Protein AF-A0A7C6J3E8-F1 (afdb_monomer)

Secondary structure (DSSP, 8-state):
--HHHHHHHHHHHHHHHHHTT-----PPPP--EEEEEE---TT--S-EE-SS------TT--S---EE--HHHHHHHHHHHHHHHHHTT-EEEEEE-S--S-SSGGGGGGGGT--HHHHHHHHHT-SEEE--SGGGTT-HHHHHHHHHHTTTTGGGGTS-EE-TT----TTSGGGGS--BS---EE-TTS-EE-

Radius of gyration: 28.1 Å; Cα contacts (8 Å, |Δi|>4): 259; chains: 1; bounding box: 107×33×52 Å

pLDDT: mean 89.14, std 14.11, range [45.97, 98.81]

Solvent-accessible surface area (backbone atoms only — not comparable to full-atom values): 11150 Å² total; per-residue (Å²): 134,55,73,66,59,54,50,50,55,51,50,54,51,50,52,51,58,64,66,70,72,71,82,71,80,76,74,79,85,84,86,67,65,43,79,46,74,51,58,64,47,22,32,45,58,58,59,41,67,77,81,61,81,88,67,77,72,66,91,83,68,94,70,77,82,64,55,40,73,14,49,69,52,49,40,52,53,51,50,52,51,46,54,56,35,47,74,71,71,21,54,70,45,33,36,35,65,15,21,46,41,31,90,38,81,64,36,57,39,31,83,73,48,36,29,67,64,59,49,47,40,56,73,61,56,35,53,33,36,33,70,39,72,45,50,45,74,77,35,63,68,38,38,27,42,18,43,42,51,47,44,33,40,70,40,39,82,63,37,34,44,37,33,73,89,66,80,62,54,89,89,38,69,48,49,67,41,56,69,30,64,69,61,75,48,73,45,97,87,69,54,74,49,108

Structure (mmCIF, N/CA/C/O backbone):
data_AF-A0A7C6J3E8-F1
#
_entry.id   AF-A0A7C6J3E8-F1
#
loop_
_atom_site.group_PDB
_atom_site.id
_atom_site.type_symbol
_atom_site.label_atom_id
_atom_site.label_alt_id
_atom_site.label_comp_id
_atom_site.label_asym_id
_atom_site.label_entity_id
_atom_site.label_seq_id
_atom_site.pdbx_PDB_ins_code
_atom_site.Cartn_x
_atom_site.Cartn_y
_atom_site.Cartn_z
_atom_site.occupancy
_atom_site.B_iso_or_equiv
_atom_site.auth_seq_id
_atom_site.auth_comp_id
_atom_site.auth_asym_id
_atom_site.auth_atom_id
_atom_site.pdbx_PDB_model_num
ATOM 1 N N . MET A 1 1 ? -79.777 12.841 8.145 1.00 58.53 1 MET A N 1
ATOM 2 C CA . MET A 1 1 ? -78.662 11.935 7.779 1.00 58.53 1 MET A CA 1
ATOM 3 C C . MET A 1 1 ? -79.129 10.500 7.933 1.00 58.53 1 MET A C 1
ATOM 5 O O . MET A 1 1 ? -79.7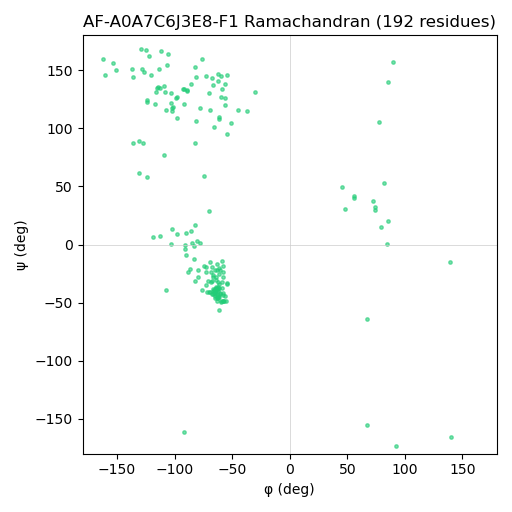70 10.196 8.931 1.00 58.53 1 MET A O 1
ATOM 9 N N . THR A 1 2 ? -78.882 9.638 6.948 1.00 85.69 2 THR A N 1
ATOM 10 C CA . THR A 1 2 ? -79.313 8.233 6.994 1.00 85.69 2 THR A CA 1
ATOM 11 C C . THR A 1 2 ? -78.323 7.387 7.797 1.00 85.69 2 THR A C 1
ATOM 13 O O . THR A 1 2 ? -77.131 7.690 7.857 1.00 85.69 2 THR A O 1
ATOM 16 N N . ARG A 1 3 ? -78.807 6.296 8.402 1.00 81.25 3 ARG A N 1
ATOM 17 C CA . ARG A 1 3 ? -77.990 5.345 9.182 1.00 81.25 3 ARG A CA 1
ATOM 18 C C . ARG A 1 3 ? -76.791 4.811 8.376 1.00 81.25 3 ARG A C 1
ATOM 20 O O . ARG A 1 3 ? -75.712 4.631 8.926 1.00 81.25 3 ARG A O 1
ATOM 27 N N . ALA A 1 4 ? -76.972 4.645 7.064 1.00 80.50 4 ALA A N 1
ATOM 28 C CA . ALA A 1 4 ? -75.930 4.236 6.123 1.00 80.50 4 ALA A CA 1
ATOM 29 C C . ALA A 1 4 ? -74.809 5.279 5.963 1.00 80.50 4 ALA A C 1
ATOM 31 O O . ALA A 1 4 ? -73.640 4.909 5.921 1.00 80.50 4 ALA A O 1
ATOM 32 N N . PHE A 1 5 ? -75.141 6.576 5.944 1.00 81.56 5 PHE A N 1
ATOM 33 C CA . PHE A 1 5 ? -74.143 7.648 5.873 1.00 81.56 5 PHE A CA 1
ATOM 34 C C . PHE A 1 5 ? -73.290 7.705 7.145 1.00 81.56 5 PHE A C 1
ATOM 36 O O . PHE A 1 5 ? -72.075 7.855 7.073 1.00 81.56 5 PHE A O 1
ATOM 43 N N . PHE A 1 6 ? -73.915 7.518 8.311 1.00 81.31 6 PHE A N 1
ATOM 44 C CA . PHE A 1 6 ? -73.198 7.498 9.586 1.00 81.31 6 PHE A CA 1
ATOM 45 C C . PHE A 1 6 ? -72.228 6.311 9.663 1.00 81.31 6 PHE A C 1
ATOM 47 O O . PHE A 1 6 ? -71.064 6.492 10.009 1.00 81.31 6 PHE A O 1
ATOM 54 N N . LEU A 1 7 ? -72.667 5.115 9.252 1.00 83.19 7 LEU A N 1
ATOM 55 C CA . LEU A 1 7 ? -71.805 3.932 9.190 1.00 83.19 7 LEU A CA 1
ATOM 56 C C . LEU A 1 7 ? -70.643 4.138 8.213 1.00 83.19 7 LEU A C 1
ATOM 58 O O . LEU A 1 7 ? -69.507 3.869 8.582 1.00 83.19 7 LEU A O 1
ATOM 62 N N . PHE A 1 8 ? -70.897 4.681 7.020 1.00 84.81 8 PHE A N 1
ATOM 63 C CA . PHE A 1 8 ? -69.850 4.965 6.035 1.00 84.81 8 PHE A CA 1
ATOM 64 C C . PHE A 1 8 ? -68.767 5.904 6.583 1.00 84.81 8 PHE A C 1
ATOM 66 O O . PHE A 1 8 ? -67.586 5.578 6.508 1.00 84.81 8 PHE A O 1
ATOM 73 N N . VAL A 1 9 ? -69.153 7.021 7.210 1.00 83.75 9 VAL A N 1
ATOM 74 C CA . VAL A 1 9 ? -68.195 7.955 7.829 1.00 83.75 9 VAL A CA 1
ATOM 75 C C . VAL A 1 9 ? -67.419 7.281 8.962 1.00 83.75 9 VAL A C 1
ATOM 77 O O . VAL A 1 9 ? -66.212 7.466 9.061 1.00 83.75 9 VAL A O 1
ATOM 80 N N . THR A 1 10 ? -68.078 6.447 9.771 1.00 82.75 10 THR A N 1
ATOM 81 C CA . THR A 1 10 ? -67.413 5.712 10.861 1.00 82.75 10 THR A CA 1
ATOM 82 C C . THR A 1 10 ? -66.391 4.705 10.322 1.00 82.75 10 THR A C 1
ATOM 84 O O . THR A 1 10 ? -65.292 4.610 10.856 1.00 82.75 10 THR A O 1
ATOM 87 N N . TRP A 1 11 ? -66.710 3.994 9.235 1.00 84.56 11 TRP A N 1
ATOM 88 C CA . TRP A 1 11 ? -65.788 3.063 8.576 1.00 84.56 11 TRP A CA 1
ATOM 89 C C . TRP A 1 11 ? -64.603 3.778 7.932 1.00 84.56 11 TRP A C 1
ATOM 91 O O . TRP A 1 11 ? -63.472 3.335 8.105 1.00 84.56 11 TRP A O 1
ATOM 101 N N . VAL A 1 12 ? -64.833 4.905 7.252 1.00 85.69 12 VAL A N 1
ATOM 102 C CA . VAL A 1 12 ? -63.748 5.734 6.704 1.00 85.69 12 VAL A CA 1
ATOM 103 C C . VAL A 1 12 ? -62.845 6.234 7.829 1.00 85.69 12 VAL A C 1
ATOM 105 O O . VAL A 1 12 ? -61.628 6.146 7.705 1.00 85.69 12 VAL A O 1
ATOM 108 N N . PHE A 1 13 ? -63.420 6.680 8.948 1.00 82.88 13 PHE A N 1
ATOM 109 C CA . PHE A 1 13 ? -62.657 7.142 10.105 1.00 82.88 13 PHE A CA 1
ATOM 110 C C . PHE A 1 13 ? -61.853 6.010 10.759 1.00 82.88 13 PHE A C 1
ATOM 112 O O . PHE A 1 13 ? -60.687 6.209 11.075 1.00 82.88 13 PHE A O 1
ATOM 119 N N . LEU A 1 14 ? -62.425 4.808 10.901 1.00 81.44 14 LEU A N 1
ATOM 120 C CA . LEU A 1 14 ? -61.730 3.626 11.430 1.00 81.44 14 LEU A CA 1
ATOM 121 C C . LEU A 1 14 ? -60.610 3.137 10.505 1.00 81.44 14 LEU A C 1
ATOM 123 O O . LEU A 1 14 ? -59.549 2.767 10.995 1.00 81.44 14 LEU A O 1
ATOM 127 N N . ILE A 1 15 ? -60.809 3.175 9.184 1.00 80.31 15 ILE A N 1
ATOM 128 C CA . ILE A 1 15 ? -59.763 2.862 8.198 1.00 80.31 15 ILE A CA 1
ATOM 129 C C . ILE A 1 15 ? -58.637 3.898 8.278 1.00 80.31 15 ILE A C 1
ATOM 131 O O . ILE A 1 15 ? -57.467 3.524 8.270 1.00 80.31 15 ILE A O 1
ATOM 135 N N . PHE A 1 16 ? -58.972 5.183 8.425 1.00 76.44 16 PHE A N 1
ATOM 136 C CA . PHE A 1 16 ? -57.981 6.242 8.624 1.00 76.44 16 PHE A CA 1
ATOM 137 C C . PHE A 1 16 ? -57.210 6.068 9.942 1.00 76.44 16 PHE A C 1
ATOM 139 O O . PHE A 1 16 ? -56.001 6.275 9.967 1.00 76.44 16 PHE A O 1
ATOM 146 N N . LEU A 1 17 ? -57.885 5.633 11.014 1.00 73.06 17 LEU A N 1
ATOM 147 C CA . LEU A 1 17 ? -57.281 5.351 12.322 1.00 73.06 17 LEU A CA 1
ATOM 148 C C . LEU A 1 17 ? -56.392 4.093 12.308 1.00 73.06 17 LEU A C 1
ATOM 150 O O . LEU A 1 17 ? -55.406 4.023 13.033 1.00 73.06 17 LEU A O 1
ATOM 154 N N . LEU A 1 18 ? -56.736 3.103 11.476 1.00 67.38 18 LEU A N 1
ATOM 155 C CA . LEU A 1 18 ? -55.932 1.899 11.240 1.00 67.38 18 LEU A CA 1
ATOM 156 C C . LEU A 1 18 ? -54.683 2.199 10.399 1.00 67.38 18 LEU A C 1
ATOM 158 O O . LEU A 1 18 ? -53.635 1.608 10.643 1.00 67.38 18 LEU A O 1
ATOM 162 N N . PHE A 1 19 ? -54.768 3.131 9.444 1.00 64.38 19 PHE A N 1
ATOM 163 C CA . PHE A 1 19 ? -53.625 3.548 8.624 1.00 64.38 19 PHE A CA 1
ATOM 164 C C . PHE A 1 19 ? -52.690 4.545 9.325 1.00 64.38 19 PHE A C 1
ATOM 166 O O . PHE A 1 19 ? -51.523 4.641 8.951 1.00 64.38 19 PHE A O 1
ATOM 173 N N . SER A 1 20 ? -53.152 5.272 10.346 1.00 62.22 20 SER A N 1
ATOM 174 C CA . SER A 1 20 ? -52.359 6.318 11.003 1.00 62.22 20 SER A CA 1
ATOM 175 C C . SER A 1 20 ? -51.375 5.826 12.078 1.00 62.22 20 SER A C 1
ATOM 177 O O . SER A 1 20 ? -50.644 6.650 12.622 1.00 62.22 20 SER A O 1
ATOM 179 N N . ILE A 1 21 ? -51.307 4.519 12.385 1.00 65.00 21 ILE A N 1
ATOM 180 C CA . ILE A 1 21 ? -50.549 4.001 13.553 1.00 65.00 21 ILE A CA 1
ATOM 181 C C . ILE A 1 21 ? -49.392 3.035 13.208 1.00 65.00 21 ILE A C 1
ATOM 183 O O . ILE A 1 21 ? -48.715 2.546 14.104 1.00 65.00 21 ILE A O 1
ATOM 187 N N . MET A 1 22 ? -49.033 2.811 11.942 1.00 62.28 22 MET A N 1
ATOM 188 C CA . MET A 1 22 ? -47.829 2.013 11.625 1.00 62.28 22 MET A CA 1
ATOM 189 C C . MET A 1 22 ? -46.823 2.752 10.747 1.00 62.28 22 MET A C 1
ATOM 191 O O . MET A 1 22 ? -46.407 2.273 9.698 1.00 62.28 22 MET A O 1
ATOM 195 N N . VAL A 1 23 ? -46.357 3.905 11.225 1.00 64.81 23 VAL A N 1
ATOM 196 C CA . VAL A 1 23 ? -44.997 4.341 10.890 1.00 64.81 23 VAL A CA 1
ATOM 197 C C . VAL A 1 23 ? -44.076 3.614 11.863 1.00 64.81 23 VAL A C 1
ATOM 199 O O . VAL A 1 23 ? -43.807 4.104 12.956 1.00 64.81 23 VAL A O 1
ATOM 202 N N . VAL A 1 24 ? -43.658 2.397 11.511 1.00 68.00 24 VAL A N 1
ATOM 203 C CA . VAL A 1 24 ? -42.556 1.742 12.224 1.00 68.00 24 VAL A CA 1
ATOM 204 C C . VAL A 1 24 ? -41.308 2.544 11.862 1.00 68.00 24 VAL A C 1
ATOM 206 O O . VAL A 1 24 ? -40.972 2.590 10.677 1.00 68.00 24 VAL A O 1
ATOM 209 N N . PRO A 1 25 ? -40.640 3.220 12.813 1.00 66.19 25 PRO A N 1
ATOM 210 C CA . PRO A 1 25 ? -39.361 3.830 12.516 1.00 66.19 25 PRO A CA 1
ATOM 211 C C . PRO A 1 25 ? -38.418 2.694 12.126 1.00 66.19 25 PRO A C 1
ATOM 213 O O . PRO A 1 25 ? -38.044 1.867 12.957 1.00 66.19 25 PRO A O 1
ATOM 216 N N . VAL A 1 26 ? -38.079 2.613 10.842 1.00 69.62 26 VAL A N 1
ATOM 217 C CA . VAL A 1 26 ? -36.931 1.825 10.409 1.00 69.62 26 VAL A CA 1
ATOM 218 C C . VAL A 1 26 ? -35.738 2.539 11.019 1.00 69.62 26 VAL A C 1
ATOM 220 O O . VAL A 1 26 ? -35.353 3.612 10.558 1.00 69.62 26 VAL A O 1
ATOM 223 N N . ALA A 1 27 ? -35.224 2.004 12.126 1.00 70.69 27 ALA A N 1
ATOM 224 C CA . ALA A 1 27 ? -33.962 2.463 12.672 1.00 70.69 27 ALA A CA 1
ATOM 225 C C . ALA A 1 27 ? -32.921 2.316 11.558 1.00 70.69 27 ALA A C 1
ATOM 227 O O . ALA A 1 27 ? -32.744 1.222 11.017 1.00 70.69 27 ALA A O 1
ATOM 228 N N . ALA A 1 28 ? -32.303 3.427 11.159 1.00 76.94 28 ALA A N 1
ATOM 229 C CA . ALA A 1 28 ? -31.198 3.379 10.220 1.00 76.94 28 ALA A CA 1
ATOM 230 C C . ALA A 1 28 ? -30.089 2.526 10.850 1.00 76.94 28 ALA A C 1
ATOM 232 O O . ALA A 1 28 ? -29.708 2.757 11.997 1.00 76.94 28 ALA A O 1
ATOM 233 N N . VAL A 1 29 ? -29.622 1.508 10.128 1.00 79.69 29 VAL A N 1
ATOM 234 C CA . VAL A 1 29 ? -28.454 0.733 10.548 1.00 79.69 29 VAL A CA 1
ATOM 235 C C . VAL A 1 29 ? -27.229 1.575 10.218 1.00 79.69 29 VAL A C 1
ATOM 237 O O . VAL A 1 29 ? -26.999 1.903 9.056 1.00 79.69 29 VAL A O 1
ATOM 240 N N . GLU A 1 30 ? -26.478 1.956 11.243 1.00 84.75 30 GLU A N 1
ATOM 241 C CA . GLU A 1 30 ? -25.199 2.640 11.085 1.00 84.75 30 GLU A CA 1
ATOM 242 C C . GLU A 1 30 ? -24.082 1.600 10.999 1.00 84.75 30 GLU A C 1
ATOM 244 O O . GLU A 1 30 ? -24.018 0.668 11.804 1.00 84.75 30 GLU A O 1
ATOM 249 N N . PHE A 1 31 ? -23.202 1.766 10.015 1.00 87.44 31 PHE A N 1
ATOM 250 C CA . PHE A 1 31 ? -22.006 0.951 9.854 1.00 87.44 31 PHE A CA 1
ATOM 251 C C . PHE A 1 31 ? -20.787 1.788 10.209 1.00 87.44 31 PHE A C 1
ATOM 253 O O . PHE A 1 31 ? -20.625 2.900 9.707 1.00 87.44 31 PHE A O 1
ATOM 260 N N . TYR A 1 32 ? -19.925 1.227 11.048 1.00 90.75 32 TYR A N 1
ATOM 261 C CA . TYR A 1 32 ? -18.674 1.842 11.460 1.00 90.75 32 TYR A CA 1
ATOM 262 C C . TYR A 1 32 ? -17.509 1.002 10.946 1.00 90.75 32 TYR A C 1
ATOM 264 O O . TYR A 1 32 ? -17.532 -0.228 11.027 1.00 90.75 32 TYR A O 1
ATOM 272 N N . PHE A 1 33 ? -16.512 1.678 10.391 1.00 95.50 33 PHE A N 1
ATOM 273 C CA . PHE A 1 33 ? -15.231 1.105 10.003 1.00 95.50 33 PHE A CA 1
ATOM 274 C C . PHE A 1 33 ? -14.176 2.212 10.048 1.00 95.50 33 PHE A C 1
ATOM 276 O O . PHE A 1 33 ? -14.502 3.399 9.947 1.00 95.50 33 PHE A O 1
ATOM 283 N N . THR A 1 34 ? -12.916 1.828 10.200 1.00 97.12 34 THR A N 1
ATOM 284 C CA . THR A 1 34 ? -11.787 2.753 10.259 1.00 97.12 34 THR A CA 1
ATOM 285 C C . THR A 1 34 ? -10.905 2.564 9.029 1.00 97.12 34 THR A C 1
ATOM 287 O O . THR A 1 34 ? -10.547 1.443 8.674 1.00 97.12 34 THR A O 1
ATOM 290 N N . ILE A 1 35 ? -10.505 3.672 8.403 1.00 97.56 35 ILE A N 1
ATOM 291 C CA . ILE A 1 35 ? -9.447 3.684 7.390 1.00 97.56 35 ILE A CA 1
ATOM 292 C C . ILE A 1 35 ? -8.179 4.219 8.048 1.00 97.56 35 ILE A C 1
ATOM 294 O O . ILE A 1 35 ? -8.128 5.371 8.481 1.00 97.56 35 ILE A O 1
ATOM 298 N N . LEU A 1 36 ? -7.151 3.385 8.104 1.00 98.44 36 LEU A N 1
ATOM 299 C CA . LEU A 1 36 ? -5.779 3.820 8.299 1.00 98.44 36 LEU A CA 1
ATOM 300 C C . LEU A 1 36 ? -5.167 4.022 6.920 1.00 98.44 36 LEU A C 1
ATOM 302 O O . LEU A 1 36 ? -5.325 3.178 6.040 1.00 98.44 36 LEU A O 1
ATOM 306 N N . HIS A 1 37 ? -4.470 5.134 6.725 1.00 98.19 37 HIS A N 1
ATOM 307 C CA . HIS A 1 37 ? -3.816 5.380 5.453 1.00 98.19 37 HIS A CA 1
ATOM 308 C C . HIS A 1 37 ? -2.413 5.944 5.626 1.00 98.19 37 HIS A C 1
ATOM 310 O O . HIS A 1 37 ? -2.122 6.664 6.584 1.00 98.19 37 HIS A O 1
ATOM 316 N N . THR A 1 38 ? -1.571 5.637 4.653 1.00 98.44 38 THR A N 1
ATOM 317 C CA . THR A 1 38 ? -0.252 6.233 4.463 1.00 98.44 38 THR A CA 1
ATOM 318 C C . THR A 1 38 ? -0.095 6.711 3.022 1.00 98.44 38 THR A C 1
ATOM 320 O O . THR A 1 38 ? -0.959 6.483 2.173 1.00 98.44 38 THR A O 1
ATOM 323 N N . ASN A 1 39 ? 0.954 7.481 2.778 1.00 98.12 39 ASN A N 1
ATOM 324 C CA . ASN A 1 39 ? 1.373 8.007 1.483 1.00 98.12 39 ASN A CA 1
ATOM 325 C C . ASN A 1 39 ? 2.828 8.441 1.619 1.00 98.12 39 ASN A C 1
ATOM 327 O O . ASN A 1 39 ? 3.266 8.717 2.745 1.00 98.12 39 ASN A O 1
ATOM 331 N N . ASP A 1 40 ? 3.523 8.546 0.491 1.00 97.50 40 ASP A N 1
ATOM 332 C CA . ASP A 1 40 ? 4.814 9.220 0.417 1.00 97.50 40 ASP A CA 1
ATOM 333 C C . ASP A 1 40 ? 5.837 8.635 1.407 1.00 97.50 40 ASP A C 1
ATOM 335 O O . ASP A 1 40 ? 6.588 9.359 2.072 1.00 97.50 40 ASP A O 1
ATOM 339 N N . GLU A 1 41 ? 5.885 7.306 1.545 1.00 96.62 41 GLU A N 1
ATOM 340 C CA . GLU A 1 41 ? 6.915 6.679 2.365 1.00 96.62 41 GLU A CA 1
ATOM 341 C C . GLU A 1 41 ? 8.309 6.867 1.771 1.00 96.62 41 GLU A C 1
ATOM 343 O O . GLU A 1 41 ? 9.267 6.883 2.544 1.00 96.62 41 GLU A O 1
ATOM 348 N N . HIS A 1 42 ? 8.445 7.014 0.444 1.00 97.00 42 HIS A N 1
ATOM 349 C CA . HIS A 1 42 ? 9.711 7.322 -0.240 1.00 97.00 42 HIS A CA 1
ATOM 350 C C . HIS A 1 42 ? 10.885 6.475 0.279 1.00 97.00 42 HIS A C 1
ATOM 352 O O . HIS A 1 42 ? 11.929 6.989 0.695 1.00 97.00 42 HIS A O 1
ATOM 358 N N . SER A 1 43 ? 10.675 5.158 0.349 1.00 97.00 43 SER A N 1
ATOM 359 C CA . SER A 1 43 ? 11.606 4.166 0.895 1.00 97.00 43 SER A CA 1
ATOM 360 C C . SER A 1 43 ? 12.203 4.537 2.268 1.00 97.00 43 SER A C 1
ATOM 362 O O . SER A 1 43 ? 13.328 4.140 2.591 1.00 97.00 43 SER A O 1
ATOM 364 N N . ALA A 1 44 ? 11.488 5.278 3.122 1.00 95.06 44 ALA A N 1
ATOM 365 C CA . ALA A 1 44 ? 11.876 5.604 4.498 1.00 95.06 44 ALA A CA 1
ATOM 366 C C . ALA A 1 44 ? 11.716 4.387 5.432 1.00 95.06 44 ALA A C 1
ATOM 368 O O . ALA A 1 44 ? 10.980 4.399 6.423 1.00 95.06 44 ALA A O 1
ATOM 369 N N . LEU A 1 45 ? 12.417 3.295 5.103 1.00 95.12 45 LEU A N 1
ATOM 370 C CA . LEU A 1 45 ? 12.293 2.000 5.774 1.00 95.12 45 LEU A CA 1
ATOM 371 C C . LEU A 1 45 ? 12.722 2.060 7.244 1.00 95.12 45 LEU A C 1
ATOM 373 O O . LEU A 1 45 ? 12.110 1.425 8.107 1.00 95.12 45 LEU A O 1
ATOM 377 N N . ILE A 1 46 ? 13.755 2.852 7.536 1.00 93.56 46 ILE A N 1
ATOM 378 C CA . ILE A 1 46 ? 14.286 3.072 8.884 1.00 93.56 46 ILE A CA 1
ATOM 379 C C . ILE A 1 46 ? 13.907 4.464 9.405 1.00 93.56 46 ILE A C 1
ATOM 381 O O . ILE A 1 46 ? 13.719 5.381 8.606 1.00 93.56 46 ILE A O 1
ATOM 385 N N . PRO A 1 47 ? 13.828 4.654 10.736 1.00 90.06 47 PRO A N 1
ATOM 386 C CA . PRO A 1 47 ? 13.578 5.971 11.306 1.00 90.06 47 PRO A CA 1
ATOM 387 C C . PRO A 1 47 ? 14.619 7.003 10.852 1.00 90.06 47 PRO A C 1
ATOM 389 O O . PRO A 1 47 ? 15.818 6.719 10.852 1.00 90.06 47 PRO A O 1
ATOM 392 N N . HIS A 1 48 ? 14.167 8.212 10.530 1.00 78.56 48 HIS A N 1
ATOM 393 C CA . HIS A 1 48 ? 15.011 9.326 10.089 1.00 78.56 48 HIS A CA 1
ATOM 394 C C . HIS A 1 48 ? 14.835 10.544 11.002 1.00 78.56 48 HIS A C 1
ATOM 396 O O . HIS A 1 48 ? 13.867 10.630 11.755 1.00 78.56 48 HIS A O 1
ATOM 402 N N . SER A 1 49 ? 15.772 11.496 10.958 1.00 73.38 49 SER A N 1
ATOM 403 C CA . SER A 1 49 ? 15.645 12.759 11.705 1.00 73.38 49 SER A CA 1
ATOM 404 C C . SER A 1 49 ? 14.390 13.525 11.268 1.00 73.38 49 SER A C 1
ATOM 406 O O . SER A 1 49 ? 14.043 13.513 10.086 1.00 73.38 49 SER A O 1
ATOM 408 N N . ALA A 1 50 ? 13.734 14.222 12.200 1.00 65.19 50 ALA A N 1
ATOM 409 C CA . ALA A 1 50 ? 12.510 15.000 11.982 1.00 65.19 50 ALA A CA 1
ATOM 410 C C . ALA A 1 50 ? 12.696 16.292 11.143 1.00 65.19 50 ALA A C 1
ATOM 412 O O . ALA A 1 50 ? 11.942 17.240 11.313 1.00 65.19 50 ALA A O 1
ATOM 413 N N . ALA A 1 51 ? 13.672 16.330 10.229 1.00 59.16 51 ALA A N 1
ATOM 414 C CA . ALA A 1 51 ? 13.990 17.458 9.343 1.00 59.16 51 ALA A CA 1
ATOM 415 C C . ALA A 1 51 ? 14.695 18.678 9.979 1.00 59.16 51 ALA A C 1
ATOM 417 O O . ALA A 1 51 ? 14.554 19.797 9.495 1.00 59.16 51 ALA A O 1
ATOM 418 N N . VAL A 1 52 ? 15.537 18.474 10.997 1.00 50.06 52 VAL A N 1
ATOM 419 C CA . VAL A 1 52 ? 16.580 19.455 11.352 1.00 50.06 52 VAL A CA 1
ATOM 420 C C . VAL A 1 52 ? 17.930 18.803 11.100 1.00 50.06 52 VAL A C 1
ATOM 422 O O . VAL A 1 52 ? 18.106 17.625 11.437 1.00 50.06 52 VAL A O 1
ATOM 425 N N . ASP A 1 53 ? 18.835 19.556 10.469 1.00 47.09 53 ASP A N 1
ATOM 426 C CA . ASP A 1 53 ? 20.251 19.233 10.309 1.00 47.09 53 ASP A CA 1
ATOM 427 C C . ASP A 1 53 ? 20.744 18.407 11.493 1.00 47.09 53 ASP A C 1
ATOM 429 O O . ASP A 1 53 ? 20.470 18.746 12.647 1.00 47.09 53 ASP A O 1
ATOM 433 N N . TYR A 1 54 ? 21.435 17.303 11.213 1.00 45.97 54 TYR A N 1
ATOM 434 C CA . TYR A 1 54 ? 22.040 16.470 12.242 1.00 45.97 54 TYR A CA 1
ATOM 435 C C . TYR A 1 54 ? 22.954 17.332 13.127 1.00 45.97 54 TYR A C 1
ATOM 437 O O . TYR A 1 54 ? 24.120 17.567 12.816 1.00 45.97 54 TYR A O 1
ATOM 445 N N . ALA A 1 55 ? 22.420 17.808 14.247 1.00 50.28 55 ALA A N 1
ATOM 446 C CA . ALA A 1 55 ? 23.204 18.280 15.359 1.00 50.28 55 ALA A CA 1
ATOM 447 C C . ALA A 1 55 ? 23.600 17.023 16.128 1.00 50.28 55 ALA A C 1
ATOM 449 O O . ALA A 1 55 ? 22.768 16.412 16.802 1.00 50.28 55 ALA A O 1
ATOM 450 N N . LEU A 1 56 ? 24.873 16.624 16.016 1.00 48.69 56 LEU A N 1
ATOM 451 C CA . LEU A 1 56 ? 25.509 15.830 17.066 1.00 48.69 56 LEU A CA 1
ATOM 452 C C . LEU A 1 56 ? 25.111 16.499 18.374 1.00 48.69 56 LEU A C 1
ATOM 454 O O . LEU A 1 56 ? 25.426 17.676 18.558 1.00 48.69 56 LEU A O 1
ATOM 458 N N . ALA A 1 57 ? 24.353 15.792 19.212 1.00 52.16 57 ALA A N 1
ATOM 459 C CA . ALA A 1 57 ? 23.987 16.290 20.521 1.00 52.16 57 ALA A CA 1
ATOM 460 C C . ALA A 1 57 ? 25.286 16.729 21.200 1.00 52.16 57 ALA A C 1
ATOM 462 O O . ALA A 1 57 ? 26.110 15.894 21.575 1.00 52.16 57 ALA A O 1
ATOM 463 N N . LEU A 1 58 ? 25.499 18.046 21.271 1.00 50.75 58 LEU A N 1
ATOM 464 C CA . LEU A 1 58 ? 26.556 18.616 22.080 1.00 50.75 58 LEU A CA 1
ATOM 465 C C . LEU A 1 58 ? 26.300 18.082 23.487 1.00 50.75 58 LEU A C 1
ATOM 467 O O . LEU A 1 58 ? 25.164 18.117 23.969 1.00 50.75 58 LEU A O 1
ATOM 471 N N . GLU A 1 59 ? 27.336 17.474 24.056 1.00 47.66 59 GLU A N 1
ATOM 472 C CA . GLU A 1 59 ? 27.313 16.732 25.312 1.00 47.66 59 GLU A CA 1
ATOM 473 C C . GLU A 1 59 ? 26.379 17.390 26.341 1.00 47.66 59 GLU A C 1
ATOM 475 O O . GLU A 1 59 ? 26.613 18.515 26.779 1.00 47.66 59 GLU A O 1
ATOM 480 N N . GLY A 1 60 ? 25.297 16.693 26.710 1.00 54.28 60 GLY A N 1
ATOM 481 C CA . GLY A 1 60 ? 24.412 17.128 27.797 1.00 54.28 60 GLY A CA 1
ATOM 482 C C . GLY A 1 60 ? 22.911 16.954 27.576 1.00 54.28 60 GLY A C 1
ATOM 483 O O . GLY A 1 60 ? 22.174 16.994 28.556 1.00 54.28 60 GLY A O 1
ATOM 484 N N . ASN A 1 61 ? 22.434 16.709 26.349 1.00 51.59 61 ASN A N 1
ATOM 485 C CA . ASN A 1 61 ? 20.998 16.519 26.090 1.00 51.59 61 ASN A CA 1
ATOM 486 C C . ASN A 1 61 ? 20.675 15.057 25.737 1.00 51.59 61 ASN A C 1
ATOM 488 O O . ASN A 1 61 ? 20.502 14.684 24.582 1.00 51.59 61 ASN A O 1
ATOM 492 N N . VAL A 1 62 ? 20.635 14.207 26.765 1.00 51.06 62 VAL A N 1
ATOM 493 C CA . VAL A 1 62 ? 20.420 12.747 26.672 1.00 51.06 62 VAL A CA 1
ATOM 494 C C . VAL A 1 62 ? 18.929 12.377 26.558 1.00 51.06 62 VAL A C 1
ATOM 496 O O . VAL A 1 62 ? 18.536 11.237 26.800 1.00 51.06 62 VAL A O 1
ATOM 499 N N . HIS A 1 63 ? 18.065 13.334 26.211 1.00 49.84 63 HIS A N 1
ATOM 500 C CA . HIS A 1 63 ? 16.619 13.143 26.231 1.00 49.84 63 HIS A CA 1
ATOM 501 C C . HIS A 1 63 ? 15.985 13.438 24.866 1.00 49.84 63 HIS A C 1
ATOM 503 O O . HIS A 1 63 ? 16.118 14.529 24.325 1.00 49.84 63 HIS A O 1
ATOM 509 N N . ALA A 1 64 ? 15.260 12.418 24.387 1.00 57.47 64 ALA A N 1
ATOM 510 C CA . ALA A 1 64 ? 14.560 12.253 23.112 1.00 57.47 64 ALA A CA 1
ATOM 511 C C . ALA A 1 64 ? 15.456 11.911 21.909 1.00 57.47 64 ALA A C 1
ATOM 513 O O . ALA A 1 64 ? 16.121 12.764 21.338 1.00 57.47 64 ALA A O 1
ATOM 514 N N . ASN A 1 65 ? 15.411 10.645 21.475 1.00 61.91 65 ASN A N 1
ATOM 515 C CA . ASN A 1 65 ? 15.775 10.286 20.105 1.00 61.91 65 ASN A CA 1
ATOM 516 C C . ASN A 1 65 ? 14.790 11.017 19.167 1.00 61.91 65 ASN A C 1
ATOM 518 O O . ASN A 1 65 ? 13.615 10.644 19.165 1.00 61.91 65 ASN A O 1
ATOM 522 N N . PRO A 1 66 ? 15.223 12.035 18.396 1.00 71.31 66 PRO A N 1
ATOM 523 C CA . PRO A 1 66 ? 14.330 12.838 17.564 1.00 71.31 66 PRO A CA 1
ATOM 524 C C . PRO A 1 66 ? 13.935 12.114 16.272 1.00 71.31 66 PRO A C 1
ATOM 526 O O . PRO A 1 66 ? 13.251 12.695 15.433 1.00 71.31 66 PRO A O 1
ATOM 529 N N . ALA A 1 67 ? 14.398 10.874 16.068 1.00 78.94 67 ALA A N 1
ATOM 530 C CA . ALA A 1 67 ? 14.040 10.114 14.890 1.00 78.94 67 ALA A CA 1
ATOM 531 C C . ALA A 1 67 ? 12.531 9.862 14.865 1.00 78.94 67 ALA A C 1
ATOM 533 O O . ALA A 1 67 ? 11.931 9.523 15.887 1.00 78.94 67 ALA A O 1
ATOM 534 N N . VAL A 1 68 ? 11.940 9.949 13.683 1.00 84.88 68 VAL A N 1
ATOM 535 C CA . VAL A 1 68 ? 10.526 9.713 13.381 1.00 84.88 68 VAL A CA 1
ATOM 536 C C . VAL A 1 68 ? 10.407 8.665 12.273 1.00 84.88 68 VAL A C 1
ATOM 538 O O . VAL A 1 68 ? 11.403 8.299 11.651 1.00 84.88 68 VAL A O 1
ATOM 541 N N . GLY A 1 69 ? 9.198 8.147 12.055 1.00 90.12 69 GLY A N 1
ATOM 542 C CA . GLY A 1 69 ? 8.923 7.218 10.957 1.00 90.12 69 GLY A CA 1
ATOM 543 C C . GLY A 1 69 ? 9.601 5.850 11.087 1.00 90.12 69 GLY A C 1
ATOM 544 O O . GLY A 1 69 ? 9.909 5.386 12.192 1.00 90.12 69 GLY A O 1
ATOM 545 N N . GLY A 1 70 ? 9.812 5.205 9.940 1.00 93.81 70 GLY A N 1
ATOM 546 C CA . GLY A 1 70 ? 10.317 3.840 9.825 1.00 93.81 70 GLY A CA 1
ATOM 547 C C . GLY A 1 70 ? 9.216 2.781 9.922 1.00 93.81 70 GLY A C 1
ATOM 548 O O . GLY A 1 70 ? 8.325 2.839 10.777 1.00 93.81 70 GLY A O 1
ATOM 549 N N . PHE A 1 71 ? 9.326 1.752 9.085 1.00 96.94 71 PHE A N 1
ATOM 550 C CA . PHE A 1 71 ? 8.296 0.722 8.920 1.00 96.94 71 PHE A CA 1
ATOM 551 C C . PHE A 1 71 ? 8.068 -0.109 10.186 1.00 96.94 71 PHE A C 1
ATOM 553 O O . PHE A 1 71 ? 6.947 -0.519 10.460 1.00 96.94 71 PHE A O 1
ATOM 560 N N . ALA A 1 72 ? 9.095 -0.304 11.020 1.00 96.38 72 ALA A N 1
ATOM 561 C CA . ALA A 1 72 ? 8.939 -1.017 12.290 1.00 96.38 72 ALA A CA 1
ATOM 562 C C . ALA A 1 72 ? 8.023 -0.274 13.281 1.00 96.38 72 ALA A C 1
ATOM 564 O O . ALA A 1 72 ? 7.235 -0.896 13.993 1.00 96.38 72 ALA A O 1
ATOM 565 N N . ARG A 1 73 ? 8.102 1.063 13.327 1.00 95.56 73 ARG A N 1
ATOM 566 C CA . ARG A 1 73 ? 7.229 1.873 14.190 1.00 95.56 73 ARG A CA 1
ATOM 567 C C . ARG A 1 73 ? 5.828 1.976 13.611 1.00 95.56 73 ARG A C 1
ATOM 569 O O . ARG A 1 73 ? 4.867 1.869 14.367 1.00 95.56 73 ARG A O 1
ATOM 576 N N . LEU A 1 74 ? 5.730 2.114 12.288 1.00 97.44 74 LEU A N 1
ATOM 577 C CA . LEU A 1 74 ? 4.464 2.044 11.566 1.00 97.44 74 LEU A CA 1
ATOM 578 C C . LEU A 1 74 ? 3.737 0.725 11.856 1.00 97.44 74 LEU A C 1
ATOM 580 O O . LEU A 1 74 ? 2.581 0.753 12.258 1.00 97.44 74 LEU A O 1
ATOM 584 N N . ALA A 1 75 ? 4.431 -0.413 11.762 1.00 98.50 75 ALA A N 1
ATOM 585 C CA . ALA A 1 75 ? 3.880 -1.729 12.083 1.00 98.50 75 ALA A CA 1
ATOM 586 C C . ALA A 1 75 ? 3.328 -1.796 13.517 1.00 98.50 75 ALA A C 1
ATOM 588 O O . ALA A 1 75 ? 2.231 -2.306 13.742 1.00 98.50 75 ALA A O 1
ATOM 589 N N . GLY A 1 76 ? 4.068 -1.249 14.490 1.00 98.31 76 GLY A N 1
ATOM 590 C CA . GLY A 1 76 ? 3.622 -1.170 15.882 1.00 98.31 76 GLY A CA 1
ATOM 591 C C . GLY A 1 76 ? 2.368 -0.309 16.058 1.00 98.31 76 GLY A C 1
ATOM 592 O O . GLY A 1 76 ? 1.423 -0.738 16.718 1.00 98.31 76 GLY A O 1
ATOM 593 N N . ALA A 1 77 ? 2.337 0.870 15.431 1.00 98.12 77 ALA A N 1
ATOM 594 C CA . ALA A 1 77 ? 1.197 1.782 15.485 1.00 98.12 77 ALA A CA 1
ATOM 595 C C . ALA A 1 77 ? -0.051 1.185 14.817 1.00 98.12 77 ALA A C 1
ATOM 597 O O . ALA A 1 77 ? -1.126 1.193 15.412 1.00 98.12 77 ALA A O 1
ATOM 598 N N . VAL A 1 78 ? 0.099 0.602 13.623 1.00 98.62 78 VAL A N 1
ATOM 599 C CA . VAL A 1 78 ? -0.974 -0.105 12.907 1.00 98.62 78 VAL A CA 1
ATOM 600 C C . VAL A 1 78 ? -1.536 -1.229 13.764 1.00 98.62 78 VAL A C 1
ATOM 602 O O . VAL A 1 78 ? -2.750 -1.319 13.923 1.00 98.62 78 VAL A O 1
ATOM 605 N N . LYS A 1 79 ? -0.671 -2.069 14.346 1.00 98.56 79 LYS A N 1
ATOM 606 C CA . LYS A 1 79 ? -1.106 -3.176 15.201 1.00 98.56 79 LYS A CA 1
ATOM 607 C C . LYS A 1 79 ? -1.936 -2.671 16.382 1.00 98.56 79 LYS A C 1
ATOM 609 O O . LYS A 1 79 ? -3.027 -3.184 16.607 1.00 98.56 79 LYS A O 1
ATOM 614 N N . GLN A 1 80 ? -1.445 -1.656 17.092 1.00 98.50 80 GLN A N 1
ATOM 615 C CA . GLN A 1 80 ? -2.146 -1.073 18.235 1.00 98.50 80 GLN A CA 1
ATOM 616 C C . GLN A 1 80 ? -3.517 -0.509 17.837 1.00 98.50 80 GLN A C 1
ATOM 618 O O . GLN A 1 80 ? -4.516 -0.814 18.484 1.00 98.50 80 GLN A O 1
ATOM 623 N N . LEU A 1 81 ? -3.575 0.283 16.762 1.00 98.31 81 LEU A N 1
ATOM 624 C CA . LEU A 1 81 ? -4.819 0.890 16.284 1.00 98.31 81 LEU A CA 1
ATOM 625 C C . LEU A 1 81 ? -5.815 -0.170 15.804 1.00 98.31 81 LEU A C 1
ATOM 627 O O . LEU A 1 81 ? -7.004 -0.079 16.099 1.00 98.31 81 LEU A O 1
ATOM 631 N N . ARG A 1 82 ? -5.338 -1.207 15.109 1.00 98.00 82 ARG A N 1
ATOM 632 C CA . ARG A 1 82 ? -6.173 -2.320 14.647 1.00 98.00 82 ARG A CA 1
ATOM 633 C C . ARG A 1 82 ? -6.778 -3.091 15.818 1.00 98.00 82 ARG A C 1
ATOM 635 O O . ARG A 1 82 ? -7.972 -3.380 15.789 1.00 98.00 82 ARG A O 1
ATOM 642 N N . GLU A 1 83 ? -5.990 -3.388 16.851 1.00 97.81 83 GLU A N 1
ATOM 643 C CA . GLU A 1 83 ? -6.469 -4.039 18.080 1.00 97.81 83 GLU A CA 1
ATOM 644 C C . GLU A 1 83 ? -7.508 -3.175 18.813 1.00 97.81 83 GLU A C 1
ATOM 646 O O . GLU A 1 83 ? -8.564 -3.679 19.199 1.00 97.81 83 GLU A O 1
ATOM 651 N N . GLU A 1 84 ? -7.252 -1.871 18.950 1.00 98.00 84 GLU A N 1
ATOM 652 C CA . GLU A 1 84 ? -8.173 -0.923 19.587 1.00 98.00 84 GLU A CA 1
ATOM 653 C C . GLU A 1 84 ? -9.525 -0.858 18.862 1.00 98.00 84 GLU A C 1
ATOM 655 O O . GLU A 1 84 ? -10.578 -0.977 19.491 1.00 98.00 84 GLU A O 1
ATOM 660 N N . LYS A 1 85 ? -9.498 -0.704 17.536 1.00 97.12 85 LYS A N 1
ATOM 661 C CA . LYS A 1 85 ? -10.696 -0.547 16.703 1.00 97.12 85 LYS A CA 1
ATOM 662 C C . LYS A 1 85 ? -11.497 -1.828 16.556 1.00 97.12 85 LYS A C 1
ATOM 664 O O . LYS A 1 85 ? -12.712 -1.809 16.746 1.00 97.12 85 LYS A O 1
ATOM 669 N N . THR A 1 86 ? -10.822 -2.960 16.382 1.00 94.00 86 THR A N 1
ATOM 670 C CA . THR A 1 86 ? -11.500 -4.264 16.384 1.00 94.00 86 THR A CA 1
ATOM 671 C C . THR A 1 86 ? -12.164 -4.529 17.740 1.00 94.00 86 THR A C 1
ATOM 673 O O . THR A 1 86 ? -13.278 -5.048 17.792 1.00 94.00 86 THR A O 1
ATOM 676 N N . GLY A 1 87 ? -11.542 -4.106 18.850 1.00 94.62 87 GLY A N 1
ATOM 677 C CA . GLY A 1 87 ? -12.142 -4.163 20.189 1.00 94.62 87 GLY A CA 1
ATOM 678 C C . GLY A 1 87 ? -13.402 -3.299 20.359 1.00 94.62 87 GLY A C 1
ATOM 679 O O . GLY A 1 87 ? -14.220 -3.586 21.231 1.00 94.62 87 GLY A O 1
ATOM 680 N N . GLN A 1 88 ? -13.583 -2.280 19.513 1.00 93.81 88 GLN A N 1
ATOM 681 C CA . GLN A 1 88 ? -14.780 -1.431 19.431 1.00 93.81 88 GLN A CA 1
ATOM 682 C C . GLN A 1 88 ? -15.822 -1.972 18.432 1.00 93.81 88 GLN A C 1
ATOM 684 O O . GLN A 1 88 ? -16.892 -1.385 18.290 1.00 93.81 88 GLN A O 1
ATOM 689 N N . GLY A 1 89 ? -15.546 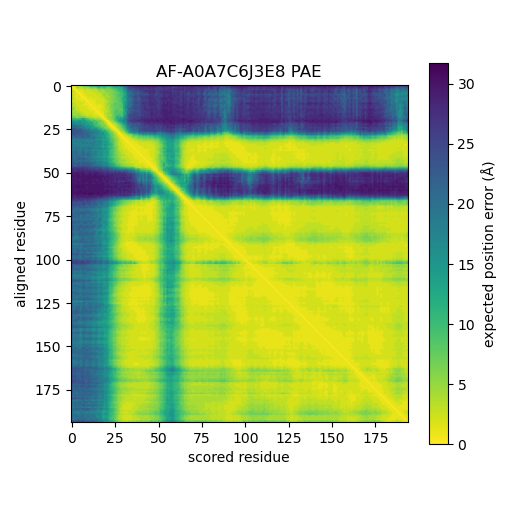-3.100 17.767 1.00 91.88 89 GLY A N 1
ATOM 690 C CA . GLY A 1 89 ? -16.409 -3.668 16.728 1.00 91.88 89 GLY A CA 1
ATOM 691 C C . GLY A 1 89 ? -16.271 -2.985 15.364 1.00 91.88 89 GLY A C 1
ATOM 692 O O . GLY A 1 89 ? -17.130 -3.180 14.507 1.00 91.88 89 GLY A O 1
ATOM 693 N N . GLU A 1 90 ? -15.214 -2.197 15.157 1.00 93.94 90 GLU A N 1
ATOM 694 C CA . GLU A 1 90 ? -14.909 -1.549 13.883 1.00 93.94 90 GLU A CA 1
ATOM 695 C C . GLU A 1 90 ? -13.859 -2.350 13.113 1.00 93.94 90 GLU A C 1
ATOM 697 O O . GLU A 1 90 ? -12.763 -2.615 13.612 1.00 93.94 90 GLU A O 1
ATOM 702 N N . GLU A 1 91 ? -14.173 -2.698 11.869 1.00 95.25 91 GLU A N 1
ATOM 703 C CA . GLU A 1 91 ? -13.182 -3.258 10.954 1.00 95.25 91 GLU A CA 1
ATOM 704 C C . GLU A 1 91 ? -12.216 -2.168 10.483 1.00 95.25 91 GLU A C 1
ATOM 706 O O . GLU A 1 91 ? -12.602 -1.005 10.324 1.00 95.25 91 GLU A O 1
ATOM 711 N N . VAL A 1 92 ? -10.950 -2.535 10.285 1.00 97.38 92 VAL A N 1
ATOM 712 C CA . VAL A 1 92 ? -9.888 -1.598 9.914 1.00 97.38 92 VAL A CA 1
ATOM 713 C C . VAL A 1 92 ? -9.337 -1.952 8.548 1.00 97.38 92 VAL A C 1
ATOM 715 O O . VAL A 1 92 ? -8.770 -3.030 8.391 1.00 97.38 92 VAL A O 1
ATOM 718 N N . LEU A 1 93 ? -9.423 -1.004 7.620 1.00 97.81 93 LEU A N 1
ATOM 719 C CA . LEU A 1 93 ? -8.734 -1.049 6.337 1.00 97.81 93 LEU A CA 1
ATOM 720 C C . LEU A 1 93 ? -7.450 -0.226 6.424 1.00 97.81 93 LEU A C 1
ATOM 722 O O . LEU A 1 93 ? -7.493 0.940 6.812 1.00 97.81 93 LEU A O 1
ATOM 726 N N . LEU A 1 94 ? -6.318 -0.813 6.061 1.00 98.50 94 LEU A N 1
ATOM 727 C CA . LEU A 1 94 ? -5.030 -0.147 5.932 1.00 98.50 94 LEU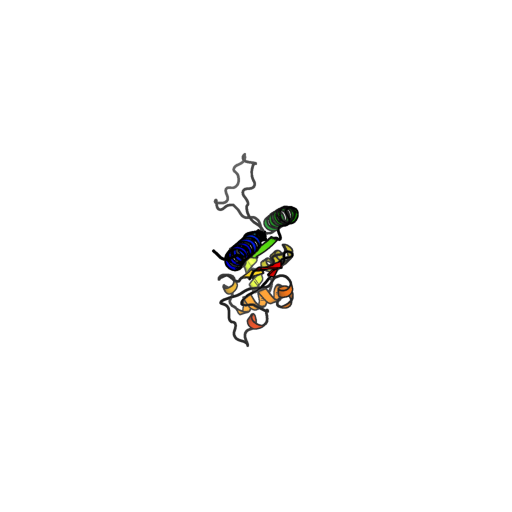 A CA 1
ATOM 728 C C . LEU A 1 94 ? -4.667 -0.007 4.454 1.00 98.50 94 LEU A C 1
ATOM 730 O O . LEU A 1 94 ? -4.437 -1.003 3.771 1.00 98.50 94 LEU A O 1
ATOM 734 N N . ILE A 1 95 ? -4.569 1.229 3.975 1.00 98.38 95 ILE A N 1
ATOM 735 C CA . ILE A 1 95 ? -4.321 1.520 2.559 1.00 98.38 95 ILE A CA 1
ATOM 736 C C . ILE A 1 95 ? -3.122 2.451 2.365 1.00 98.38 95 ILE A C 1
ATOM 738 O O . ILE A 1 95 ? -2.872 3.328 3.189 1.00 98.38 95 ILE A O 1
ATOM 742 N N . SER A 1 96 ? -2.396 2.303 1.260 1.00 98.50 96 SER A N 1
ATOM 743 C CA . SER A 1 96 ? -1.386 3.286 0.840 1.00 98.50 96 SER A CA 1
ATOM 744 C C . SER A 1 96 ? -1.855 4.043 -0.392 1.00 98.50 96 SER A C 1
ATOM 746 O O . SER A 1 96 ? -2.371 3.436 -1.334 1.00 98.50 96 SER A O 1
ATOM 748 N N . ALA A 1 97 ? -1.646 5.361 -0.384 1.00 98.25 97 ALA A N 1
ATOM 749 C CA . ALA A 1 97 ? -1.928 6.247 -1.508 1.00 98.25 97 ALA A CA 1
ATOM 750 C C . ALA A 1 97 ? -0.773 6.346 -2.531 1.00 98.25 97 ALA A C 1
ATOM 752 O O . ALA A 1 97 ? -0.849 7.184 -3.427 1.00 98.25 97 ALA A O 1
ATOM 753 N N . GLY A 1 98 ? 0.239 5.475 -2.445 1.00 98.00 98 GLY A N 1
ATOM 754 C CA . GLY A 1 98 ? 1.367 5.426 -3.383 1.00 98.00 98 GLY A CA 1
ATOM 755 C C . GLY A 1 98 ? 2.565 6.269 -2.947 1.00 98.00 98 GLY A C 1
ATOM 756 O O . GLY A 1 98 ? 2.592 6.775 -1.823 1.00 98.00 98 GLY A O 1
ATOM 757 N N . ASP A 1 99 ? 3.559 6.375 -3.836 1.00 98.38 99 ASP A N 1
ATOM 758 C CA . ASP A 1 99 ? 4.880 6.959 -3.560 1.00 98.38 99 ASP A CA 1
ATOM 759 C C . ASP A 1 99 ? 5.587 6.280 -2.371 1.00 98.38 99 ASP A C 1
ATOM 761 O O . ASP A 1 99 ? 6.247 6.904 -1.533 1.00 98.38 99 ASP A O 1
ATOM 765 N N . PHE A 1 100 ? 5.464 4.952 -2.300 1.00 98.06 100 PHE A N 1
ATOM 766 C CA . PHE A 1 100 ? 6.202 4.156 -1.324 1.00 98.06 100 PHE A CA 1
ATOM 767 C C . PHE A 1 100 ? 7.648 3.925 -1.777 1.00 98.06 100 PHE A C 1
ATOM 769 O O . PHE A 1 100 ? 8.531 3.775 -0.929 1.00 98.06 100 PHE A O 1
ATOM 776 N N . LEU A 1 101 ? 7.907 3.919 -3.089 1.00 97.50 101 LEU A N 1
ATOM 777 C CA . LEU A 1 101 ? 9.238 3.807 -3.681 1.00 97.50 101 LEU A CA 1
ATOM 778 C C . LEU A 1 101 ? 9.818 5.202 -3.944 1.00 97.50 101 LEU A C 1
ATOM 780 O O . LEU A 1 101 ? 9.147 6.050 -4.514 1.00 97.50 101 LEU A O 1
ATOM 784 N N . GLY A 1 102 ? 11.081 5.439 -3.582 1.00 93.19 102 GLY A N 1
ATOM 785 C CA . GLY A 1 102 ? 11.773 6.700 -3.885 1.00 93.19 102 GLY A CA 1
ATOM 786 C C . GLY A 1 102 ? 12.645 7.183 -2.731 1.00 93.19 102 GLY A C 1
ATOM 787 O O . GLY A 1 102 ? 12.941 6.416 -1.827 1.00 93.19 102 GLY A O 1
ATOM 788 N N . GLY A 1 103 ? 13.091 8.441 -2.757 1.00 89.88 103 GLY A N 1
ATOM 789 C CA . GLY A 1 103 ? 13.690 9.158 -1.614 1.00 89.88 103 GLY A CA 1
ATOM 790 C C . GLY A 1 103 ? 15.048 8.683 -1.077 1.00 89.88 103 GLY A C 1
ATOM 791 O O . GLY A 1 103 ? 16.017 9.445 -1.092 1.00 89.88 103 GLY A O 1
ATOM 792 N N . THR A 1 104 ? 15.140 7.463 -0.546 1.00 93.12 104 THR A N 1
ATOM 793 C CA . THR A 1 104 ? 16.350 6.937 0.114 1.00 93.12 104 THR A CA 1
ATOM 794 C C . THR A 1 104 ? 17.096 5.913 -0.754 1.00 93.12 104 THR A C 1
ATOM 796 O O . THR A 1 104 ? 16.509 5.344 -1.674 1.00 93.12 104 THR A O 1
ATOM 799 N N . PRO A 1 105 ? 18.373 5.584 -0.454 1.00 95.06 105 PRO A N 1
ATOM 800 C CA . PRO A 1 105 ? 19.114 4.544 -1.178 1.00 95.06 105 PRO A CA 1
ATOM 801 C C . PRO A 1 105 ? 18.489 3.140 -1.145 1.00 95.06 105 PRO A C 1
ATOM 803 O O . PRO A 1 105 ? 18.896 2.293 -1.937 1.00 95.06 105 PRO A O 1
ATOM 806 N N . TYR A 1 106 ? 17.517 2.868 -0.260 1.00 96.25 106 TYR A N 1
ATOM 807 C CA . TYR A 1 106 ? 16.777 1.601 -0.282 1.00 96.25 106 TYR A CA 1
ATOM 808 C C . TYR A 1 106 ? 16.001 1.414 -1.593 1.00 96.25 106 TYR A C 1
ATOM 810 O O . TYR A 1 106 ? 15.940 0.292 -2.090 1.00 96.25 106 TYR A O 1
ATOM 818 N N . SER A 1 107 ? 15.520 2.502 -2.206 1.00 96.31 107 SER A N 1
ATOM 819 C CA . SER A 1 107 ? 14.813 2.470 -3.496 1.00 96.31 107 SER A CA 1
ATOM 820 C C . SER A 1 107 ? 15.641 1.854 -4.633 1.00 96.31 107 SER A C 1
ATOM 822 O O . SER A 1 107 ? 15.092 1.236 -5.543 1.00 96.31 107 SER A O 1
ATOM 824 N N . TRP A 1 108 ? 16.976 1.930 -4.571 1.00 97.19 108 TRP A N 1
ATOM 825 C CA . TRP A 1 108 ? 17.861 1.365 -5.599 1.00 97.19 108 TRP A CA 1
ATOM 826 C C . TRP A 1 108 ? 17.858 -0.162 -5.631 1.00 97.19 108 TRP A C 1
ATOM 828 O O . TRP A 1 108 ? 18.299 -0.752 -6.616 1.00 97.19 108 TRP A O 1
ATOM 838 N N . LEU A 1 109 ? 17.334 -0.815 -4.592 1.00 97.62 109 LEU A N 1
ATOM 839 C CA . LEU A 1 109 ? 17.117 -2.259 -4.589 1.00 97.62 109 LEU A CA 1
ATOM 840 C C . LEU A 1 109 ? 16.075 -2.683 -5.644 1.00 9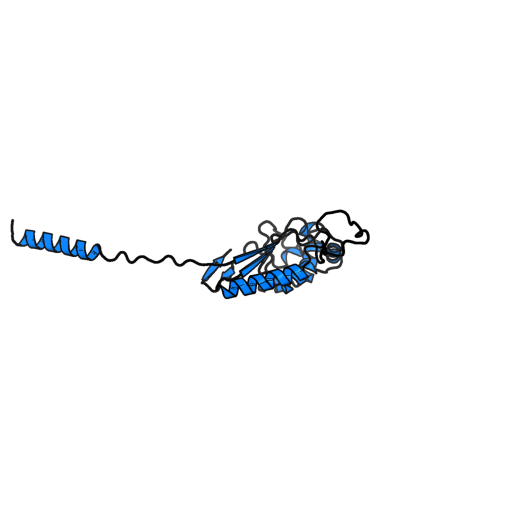7.62 109 LEU A C 1
ATOM 842 O O . LEU A 1 109 ? 16.137 -3.804 -6.146 1.00 97.62 109 LEU A O 1
ATOM 846 N N . ALA A 1 110 ? 15.200 -1.773 -6.091 1.00 97.56 110 ALA A N 1
ATOM 847 C CA . ALA A 1 110 ? 14.318 -2.022 -7.230 1.00 97.56 110 ALA A CA 1
ATOM 848 C C . ALA A 1 110 ? 15.103 -2.341 -8.516 1.00 97.56 110 ALA A C 1
ATOM 850 O O . ALA A 1 110 ? 14.730 -3.239 -9.270 1.00 97.56 110 ALA A O 1
ATOM 851 N N . LEU A 1 111 ? 16.248 -1.680 -8.730 1.00 97.50 111 LEU A N 1
ATOM 852 C CA . LEU A 1 111 ? 17.115 -1.905 -9.895 1.00 97.50 111 LEU A CA 1
ATOM 853 C C . LEU A 1 111 ? 17.780 -3.289 -9.885 1.00 97.50 111 LEU A C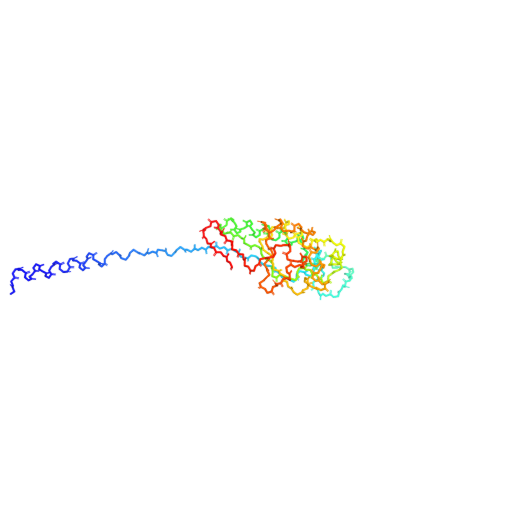 1
ATOM 855 O O . LEU A 1 111 ? 18.237 -3.759 -10.926 1.00 97.50 111 LEU A O 1
ATOM 859 N N . SER A 1 112 ? 17.845 -3.946 -8.724 1.00 96.50 112 SER A N 1
ATOM 860 C CA . SER A 1 112 ? 18.350 -5.312 -8.566 1.00 96.50 112 SER A CA 1
ATOM 861 C C . SER A 1 112 ? 17.237 -6.354 -8.410 1.00 96.50 112 SER A C 1
ATOM 863 O O . SER A 1 112 ? 17.523 -7.500 -8.059 1.00 96.50 112 SER A O 1
ATOM 865 N N . GLY A 1 113 ? 15.983 -5.987 -8.702 1.00 95.50 113 GLY A N 1
ATOM 866 C CA . GLY A 1 113 ? 14.840 -6.899 -8.646 1.00 95.50 113 GLY A CA 1
ATOM 867 C C . GLY A 1 113 ? 14.434 -7.263 -7.219 1.00 95.50 113 GLY A C 1
ATOM 868 O O . GLY A 1 113 ? 14.091 -8.412 -6.951 1.00 95.50 113 GLY A O 1
ATOM 869 N N . GLN A 1 114 ? 14.510 -6.312 -6.290 1.00 98.19 114 GLN A N 1
ATOM 870 C CA . GLN A 1 114 ? 14.039 -6.465 -4.915 1.00 98.19 114 GLN A CA 1
ATOM 871 C C . GLN A 1 114 ? 12.960 -5.430 -4.600 1.00 98.19 114 GLN A C 1
ATOM 873 O O . GLN A 1 114 ? 13.029 -4.298 -5.070 1.00 98.19 114 GLN A O 1
ATOM 878 N N . ALA A 1 115 ? 11.991 -5.815 -3.767 1.00 98.38 115 ALA A N 1
ATOM 879 C CA . ALA A 1 115 ? 10.850 -4.969 -3.422 1.00 98.38 115 ALA A CA 1
ATOM 880 C C . ALA A 1 115 ? 10.590 -4.890 -1.909 1.00 98.38 115 ALA A C 1
ATOM 882 O O . ALA A 1 115 ? 9.550 -5.346 -1.428 1.00 98.38 115 ALA A O 1
ATOM 883 N N . PRO A 1 116 ? 11.550 -4.371 -1.121 1.00 98.19 116 PRO A N 1
ATOM 884 C CA . PRO A 1 116 ? 11.445 -4.375 0.333 1.00 98.19 116 PRO A CA 1
ATOM 885 C C . PRO A 1 116 ? 10.246 -3.575 0.856 1.00 98.19 116 PRO A C 1
ATOM 887 O O . PRO A 1 116 ? 9.658 -3.995 1.848 1.00 98.19 116 PRO A O 1
ATOM 890 N N . GLU A 1 117 ? 9.852 -2.473 0.209 1.00 98.50 117 GLU A N 1
ATOM 891 C CA . GLU A 1 117 ? 8.698 -1.668 0.628 1.00 98.50 117 GLU A CA 1
ATOM 892 C C . GLU A 1 117 ? 7.421 -2.515 0.570 1.00 98.50 117 GLU A C 1
ATOM 894 O O . GLU A 1 117 ? 6.785 -2.718 1.601 1.00 98.50 117 GLU A O 1
ATOM 899 N N . LEU A 1 118 ? 7.097 -3.108 -0.587 1.00 98.69 118 LEU A N 1
ATOM 900 C CA . LEU A 1 118 ? 5.905 -3.951 -0.729 1.00 98.69 118 LEU A CA 1
ATOM 901 C C . LEU A 1 118 ? 5.944 -5.196 0.162 1.00 98.69 118 LEU A C 1
ATOM 903 O O . LEU A 1 118 ? 4.919 -5.550 0.738 1.00 98.69 118 LEU A O 1
ATOM 907 N N . LEU A 1 119 ? 7.104 -5.840 0.330 1.00 98.69 119 LEU A N 1
ATOM 908 C CA . LEU A 1 119 ? 7.238 -6.989 1.237 1.00 98.69 119 LEU A CA 1
ATOM 909 C C . LEU A 1 119 ? 6.967 -6.596 2.698 1.00 98.69 119 LEU A C 1
ATOM 911 O O . LEU A 1 119 ? 6.338 -7.349 3.450 1.00 98.69 119 LEU A O 1
ATOM 915 N N . LEU A 1 120 ? 7.408 -5.407 3.114 1.00 98.69 120 LEU A N 1
ATOM 916 C CA . LEU A 1 120 ? 7.102 -4.874 4.437 1.00 98.69 120 LEU A CA 1
ATOM 917 C C . LEU A 1 120 ? 5.625 -4.478 4.554 1.00 98.69 120 LEU A C 1
ATOM 919 O O . LEU A 1 120 ? 5.017 -4.785 5.574 1.00 98.69 120 LEU A O 1
ATOM 923 N N . MET A 1 121 ? 5.022 -3.864 3.533 1.00 98.81 121 MET A N 1
ATOM 924 C CA . MET A 1 121 ? 3.590 -3.520 3.523 1.00 98.81 121 MET A CA 1
ATOM 925 C C . MET A 1 121 ? 2.708 -4.771 3.608 1.00 98.81 121 MET A C 1
ATOM 927 O O . MET A 1 121 ? 1.800 -4.824 4.438 1.00 98.81 121 MET A O 1
ATOM 931 N N . GLN A 1 122 ? 3.037 -5.827 2.858 1.00 98.75 122 GLN A N 1
ATOM 932 C CA . GLN A 1 122 ? 2.391 -7.138 2.992 1.00 98.75 122 GLN A CA 1
ATOM 933 C C . GLN A 1 122 ? 2.531 -7.683 4.419 1.00 98.75 122 GLN A C 1
ATOM 935 O O . GLN A 1 122 ? 1.561 -8.160 5.000 1.00 98.75 122 GLN A O 1
ATOM 940 N N . SER A 1 123 ? 3.719 -7.560 5.023 1.00 98.50 123 SER A N 1
ATOM 941 C CA . SER A 1 123 ? 3.978 -8.031 6.393 1.00 98.50 123 SER A CA 1
ATOM 942 C C . SER A 1 123 ? 3.237 -7.225 7.469 1.00 98.50 123 SER A C 1
ATOM 944 O O . SER A 1 123 ? 2.867 -7.774 8.505 1.00 98.50 123 SER A O 1
ATOM 946 N N . ILE A 1 124 ? 3.018 -5.926 7.245 1.00 98.62 124 ILE A N 1
ATOM 947 C CA . ILE A 1 124 ? 2.203 -5.052 8.109 1.00 98.62 124 ILE A CA 1
ATOM 948 C C . ILE A 1 124 ? 0.702 -5.374 7.948 1.00 98.62 124 ILE A C 1
ATOM 950 O O . ILE A 1 124 ? -0.096 -5.149 8.865 1.00 98.62 124 ILE A O 1
ATOM 954 N N . GLY A 1 125 ? 0.327 -5.952 6.806 1.00 98.25 125 GLY A N 1
ATOM 955 C CA . GLY A 1 125 ? -1.044 -6.293 6.455 1.00 98.25 125 GLY A CA 1
ATOM 956 C C . GLY A 1 125 ? -1.789 -5.086 5.904 1.00 98.25 125 GLY A C 1
ATOM 957 O O . GLY A 1 125 ? -2.824 -4.722 6.454 1.00 98.25 125 GLY A O 1
ATOM 958 N N . TYR A 1 126 ? -1.219 -4.428 4.893 1.00 98.69 126 TYR A N 1
ATOM 959 C CA . TYR A 1 126 ? -1.967 -3.503 4.041 1.00 98.69 126 TYR A CA 1
ATOM 960 C C . TYR A 1 126 ? -3.006 -4.275 3.231 1.00 98.69 126 TYR A C 1
ATOM 962 O O . TYR A 1 126 ? -2.706 -5.330 2.674 1.00 98.69 126 TYR A O 1
ATOM 970 N N . ASP A 1 127 ? -4.203 -3.711 3.144 1.00 97.94 127 ASP A N 1
ATOM 971 C CA . ASP A 1 127 ? -5.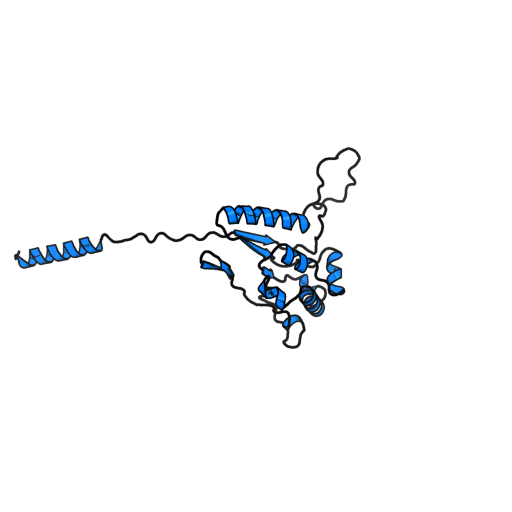331 -4.264 2.400 1.00 97.94 127 ASP A CA 1
ATOM 972 C C . ASP A 1 127 ? -5.324 -3.802 0.940 1.00 97.94 127 ASP A C 1
ATOM 974 O O . ASP A 1 127 ? -5.909 -4.449 0.079 1.00 97.94 127 ASP A O 1
ATOM 978 N N . LEU A 1 128 ? -4.679 -2.671 0.640 1.00 97.50 128 LEU A N 1
ATOM 979 C CA . LEU A 1 128 ? -4.586 -2.118 -0.709 1.00 97.50 128 LEU A CA 1
ATOM 980 C C . LEU A 1 128 ? -3.423 -1.134 -0.818 1.00 97.50 128 LEU A C 1
ATOM 982 O O . LEU A 1 128 ? -3.154 -0.359 0.103 1.00 97.50 128 LEU A O 1
ATOM 986 N N . VAL A 1 129 ? -2.788 -1.100 -1.987 1.00 98.44 129 VAL A N 1
ATOM 987 C CA . VAL A 1 129 ? -1.865 -0.021 -2.364 1.00 98.44 129 VAL A CA 1
ATOM 988 C C . VAL A 1 129 ? -2.244 0.540 -3.733 1.00 98.44 129 VAL A C 1
ATOM 990 O O . VAL A 1 129 ? -2.787 -0.174 -4.578 1.00 98.44 129 VAL A O 1
ATOM 993 N N . THR A 1 130 ? -1.953 1.815 -3.971 1.00 98.12 130 THR A N 1
ATOM 994 C CA . THR A 1 130 ? -1.952 2.401 -5.321 1.00 98.12 130 THR A CA 1
ATOM 995 C C . THR A 1 130 ? -0.535 2.766 -5.734 1.00 98.12 130 THR A C 1
ATOM 997 O O . THR A 1 130 ? 0.381 2.786 -4.917 1.00 98.12 130 THR A O 1
ATOM 1000 N N . LEU A 1 131 ? -0.363 3.033 -7.024 1.00 98.12 131 LEU A N 1
ATOM 1001 C CA . LEU A 1 131 ? 0.858 3.602 -7.576 1.00 98.12 131 LEU A CA 1
ATOM 1002 C C . LEU A 1 131 ? 0.753 5.131 -7.545 1.00 98.12 131 LEU A C 1
ATOM 1004 O O . LEU A 1 131 ? -0.268 5.687 -7.961 1.00 98.12 131 LEU A O 1
ATOM 1008 N N . GLY A 1 132 ? 1.797 5.784 -7.059 1.00 97.56 132 GLY A N 1
ATOM 1009 C CA . GLY A 1 132 ? 2.086 7.196 -7.246 1.00 97.56 132 GLY A CA 1
ATOM 1010 C C . GLY A 1 132 ? 2.974 7.413 -8.474 1.00 97.56 132 GLY A C 1
ATOM 1011 O O . GLY A 1 132 ? 3.042 6.574 -9.381 1.00 97.56 132 GLY A O 1
ATOM 1012 N N . ASN A 1 133 ? 3.620 8.576 -8.556 1.00 97.19 133 ASN A N 1
ATOM 1013 C CA . ASN A 1 133 ? 4.494 8.884 -9.686 1.00 97.19 133 ASN A CA 1
ATOM 1014 C C . ASN A 1 133 ? 5.897 8.292 -9.523 1.00 97.19 133 ASN A C 1
ATOM 1016 O O . ASN A 1 133 ? 6.501 7.927 -10.533 1.00 97.19 133 ASN A O 1
ATOM 1020 N N . HIS A 1 134 ? 6.406 8.165 -8.297 1.00 98.12 134 HIS A N 1
ATOM 1021 C CA . HIS A 1 134 ? 7.776 7.703 -8.062 1.00 98.12 134 HIS A CA 1
ATOM 1022 C C . HIS A 1 134 ? 7.962 6.200 -8.287 1.00 98.12 134 HIS A C 1
ATOM 1024 O O . HIS A 1 134 ? 9.068 5.754 -8.596 1.00 98.12 134 HIS A O 1
ATOM 1030 N N . GLU A 1 135 ? 6.878 5.419 -8.298 1.00 98.06 135 GLU A N 1
ATOM 1031 C CA . GLU A 1 135 ? 6.916 4.028 -8.763 1.00 98.06 135 GLU A CA 1
ATOM 1032 C C . GLU A 1 135 ? 7.408 3.892 -10.221 1.00 98.06 135 GLU A C 1
ATOM 1034 O O . GLU A 1 135 ? 7.849 2.815 -10.622 1.00 98.06 135 GLU A O 1
ATOM 1039 N N . PHE A 1 136 ? 7.381 4.973 -11.011 1.00 97.62 136 PHE A N 1
ATOM 1040 C CA . PHE A 1 136 ? 7.823 4.998 -12.408 1.00 97.62 136 PHE A CA 1
ATOM 1041 C C . PHE A 1 136 ? 9.203 5.639 -12.628 1.00 97.62 136 PHE A C 1
ATOM 1043 O O . PHE A 1 136 ? 9.660 5.676 -13.773 1.00 97.62 136 PHE A O 1
ATOM 1050 N N . ASP A 1 137 ? 9.896 6.102 -11.582 1.00 97.75 137 ASP A N 1
ATOM 1051 C CA . ASP A 1 137 ? 11.177 6.826 -11.706 1.00 97.75 137 ASP A CA 1
ATOM 1052 C C . ASP A 1 137 ? 12.269 6.014 -12.422 1.00 97.75 137 ASP A C 1
ATOM 1054 O O . ASP A 1 137 ? 13.108 6.568 -13.136 1.00 97.75 137 ASP A O 1
ATOM 1058 N N . TYR A 1 138 ? 12.247 4.689 -12.259 1.00 96.81 138 TYR A N 1
ATOM 1059 C CA . TYR A 1 138 ? 13.194 3.765 -12.893 1.00 96.81 138 TYR A CA 1
ATOM 1060 C C . TYR A 1 138 ? 12.650 3.109 -14.168 1.00 96.81 138 TYR A C 1
ATOM 1062 O O . TYR A 1 138 ? 13.280 2.209 -14.723 1.00 96.81 138 TYR A O 1
ATOM 1070 N N . GLY A 1 139 ? 11.498 3.572 -14.651 1.00 97.38 139 GLY A N 1
ATOM 1071 C CA . GLY A 1 139 ? 10.828 3.056 -15.836 1.00 97.38 139 GLY A CA 1
ATOM 1072 C C . GLY A 1 139 ? 9.852 1.907 -15.547 1.00 97.38 139 GLY A C 1
ATOM 1073 O O . GLY A 1 139 ? 9.954 1.207 -14.533 1.00 97.38 139 GLY A O 1
ATOM 1074 N N . PRO A 1 140 ? 8.880 1.692 -16.450 1.00 97.00 140 PRO A N 1
ATOM 1075 C CA . PRO A 1 140 ? 7.809 0.720 -16.256 1.00 97.00 140 PRO A CA 1
ATOM 1076 C C . PRO A 1 140 ? 8.302 -0.737 -16.281 1.00 97.00 140 PRO A C 1
ATOM 1078 O O . PRO A 1 140 ? 7.654 -1.607 -15.695 1.00 97.00 140 PRO A O 1
ATOM 1081 N N . GLU A 1 141 ? 9.439 -1.031 -16.916 1.00 97.75 141 GLU A N 1
ATOM 1082 C CA . GLU A 1 141 ? 10.066 -2.356 -16.892 1.00 97.75 141 GLU A CA 1
ATOM 1083 C C . GLU A 1 141 ? 10.624 -2.691 -15.506 1.00 97.75 141 GLU A C 1
ATOM 1085 O O . GLU A 1 141 ? 10.444 -3.813 -15.027 1.00 97.75 141 GLU A O 1
ATOM 1090 N N . VAL A 1 142 ? 11.252 -1.717 -14.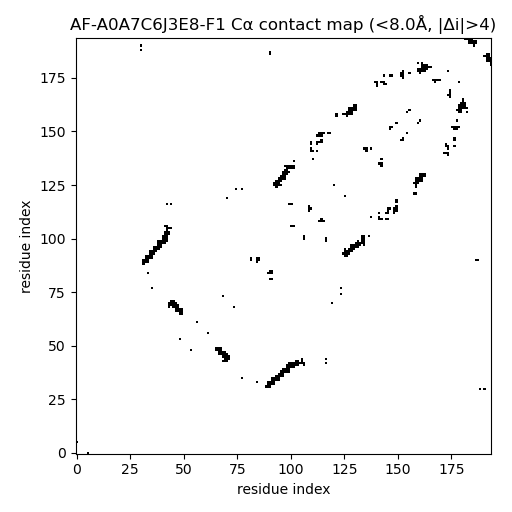836 1.00 98.12 142 VAL A N 1
ATOM 1091 C CA . VAL A 1 142 ? 11.738 -1.891 -13.461 1.00 98.12 142 VAL A CA 1
ATOM 1092 C C . VAL A 1 142 ? 10.561 -2.041 -12.509 1.00 98.12 142 VAL A C 1
ATOM 1094 O O . VAL A 1 142 ? 10.583 -2.949 -11.685 1.00 98.12 142 VAL A O 1
ATOM 1097 N N . LEU A 1 143 ? 9.499 -1.244 -12.667 1.00 98.31 143 LEU A N 1
ATOM 1098 C CA . LEU A 1 143 ? 8.278 -1.405 -11.874 1.00 98.31 143 LEU A CA 1
ATOM 1099 C C . LEU A 1 143 ? 7.661 -2.803 -12.038 1.00 98.31 143 LEU A C 1
ATOM 1101 O O . LEU A 1 143 ? 7.239 -3.417 -11.059 1.00 98.31 143 LEU A O 1
ATOM 1105 N N . ALA A 1 144 ? 7.632 -3.341 -13.260 1.00 98.31 144 ALA A N 1
ATOM 1106 C CA . ALA A 1 144 ? 7.141 -4.696 -13.492 1.00 98.31 144 ALA A CA 1
ATOM 1107 C C . ALA A 1 144 ? 7.997 -5.745 -12.764 1.00 98.31 144 ALA A C 1
ATOM 1109 O O . ALA A 1 144 ? 7.448 -6.617 -12.093 1.00 98.31 144 ALA A O 1
ATOM 1110 N N . GLY A 1 145 ? 9.328 -5.639 -12.849 1.00 98.50 145 GLY A N 1
ATOM 1111 C CA . GLY A 1 145 ? 10.247 -6.521 -12.122 1.00 98.50 145 GLY A CA 1
ATOM 1112 C C . GLY A 1 145 ? 10.141 -6.376 -10.601 1.00 98.50 145 GLY A C 1
ATOM 1113 O O . GLY A 1 145 ? 10.181 -7.368 -9.880 1.00 98.50 145 GLY A O 1
ATOM 1114 N N . TYR A 1 146 ? 9.935 -5.155 -10.113 1.00 98.62 146 TYR A N 1
ATOM 1115 C CA . TYR A 1 146 ? 9.715 -4.837 -8.706 1.00 98.62 146 TYR A CA 1
ATOM 1116 C C . TYR A 1 146 ? 8.431 -5.490 -8.170 1.00 98.62 146 TYR A C 1
ATOM 1118 O O . TYR A 1 146 ? 8.459 -6.184 -7.156 1.00 98.62 146 TYR A O 1
ATOM 1126 N N . LEU A 1 147 ? 7.311 -5.364 -8.889 1.00 98.62 147 LEU A N 1
ATOM 1127 C CA . LEU A 1 147 ? 6.053 -6.022 -8.524 1.00 98.62 147 LEU A CA 1
ATOM 1128 C C . LEU A 1 147 ? 6.179 -7.553 -8.571 1.00 98.62 147 LEU A C 1
ATOM 1130 O O . LEU A 1 147 ? 5.729 -8.235 -7.653 1.00 98.62 147 LEU A O 1
ATOM 1134 N N . GLN A 1 148 ? 6.861 -8.108 -9.574 1.00 98.56 148 GLN A N 1
ATOM 1135 C CA . GLN A 1 148 ? 7.154 -9.547 -9.620 1.00 98.56 148 GLN A CA 1
ATOM 1136 C C . GLN A 1 148 ? 7.999 -10.001 -8.421 1.00 98.56 148 GLN A C 1
ATOM 1138 O O . GLN A 1 148 ? 7.710 -11.033 -7.820 1.00 98.56 148 GLN A O 1
ATOM 1143 N N . ALA A 1 149 ? 9.003 -9.217 -8.020 1.00 98.56 149 ALA A N 1
ATOM 1144 C CA . ALA A 1 149 ? 9.824 -9.500 -6.844 1.00 98.56 149 ALA A CA 1
ATOM 1145 C C . ALA A 1 149 ? 9.026 -9.458 -5.529 1.00 98.56 149 ALA A C 1
ATOM 1147 O O . ALA A 1 149 ? 9.362 -10.171 -4.584 1.00 98.56 149 ALA A O 1
ATOM 1148 N N . ALA A 1 150 ? 7.952 -8.666 -5.477 1.00 98.56 150 ALA A N 1
ATOM 1149 C CA . ALA A 1 150 ? 6.985 -8.654 -4.380 1.00 98.56 150 ALA A CA 1
ATOM 1150 C C . ALA A 1 150 ? 5.938 -9.787 -4.461 1.00 98.56 150 ALA A C 1
ATOM 1152 O O . ALA A 1 150 ? 5.041 -9.844 -3.620 1.00 98.56 150 ALA A O 1
ATOM 1153 N N . GLY A 1 151 ? 6.033 -10.688 -5.446 1.00 98.50 151 GLY A N 1
ATOM 1154 C CA . GLY A 1 151 ? 5.157 -11.853 -5.588 1.00 98.50 151 GLY A CA 1
ATOM 1155 C C . GLY A 1 151 ? 3.847 -11.592 -6.334 1.00 98.50 151 GLY A C 1
ATOM 1156 O O . GLY A 1 151 ? 2.898 -12.352 -6.164 1.00 98.50 151 GLY A O 1
ATOM 1157 N N . TYR A 1 152 ? 3.755 -10.522 -7.128 1.00 98.62 152 TYR A N 1
ATOM 1158 C CA . TYR A 1 152 ? 2.597 -10.287 -7.993 1.00 98.62 152 TYR A CA 1
ATOM 1159 C C . TYR A 1 152 ? 2.697 -11.087 -9.302 1.00 98.62 152 TYR A C 1
ATOM 1161 O O . TYR A 1 152 ? 3.793 -11.189 -9.864 1.00 98.62 152 TYR A O 1
ATOM 1169 N N . PRO A 1 153 ? 1.565 -11.586 -9.839 1.00 98.25 153 PRO A N 1
ATOM 1170 C CA . PRO A 1 153 ? 0.180 -11.248 -9.474 1.00 98.25 153 PRO A CA 1
ATOM 1171 C C . PRO A 1 153 ? -0.413 -11.993 -8.265 1.00 98.25 153 PRO A C 1
ATOM 1173 O O . PRO A 1 153 ? -1.463 -11.585 -7.777 1.00 98.25 153 PRO A O 1
ATOM 1176 N N . GLU A 1 154 ? 0.206 -13.056 -7.754 1.00 98.44 154 GLU A N 1
ATOM 1177 C CA . GLU A 1 154 ? -0.375 -13.902 -6.699 1.00 98.44 154 GLU A CA 1
ATOM 1178 C C . GLU A 1 154 ? -0.634 -13.136 -5.391 1.00 98.44 154 GLU A C 1
ATOM 1180 O O . GLU A 1 154 ? -1.665 -13.337 -4.744 1.00 98.44 154 GLU A O 1
ATOM 1185 N N . ALA A 1 155 ? 0.255 -12.208 -5.033 1.00 98.12 155 ALA A N 1
ATOM 1186 C CA . ALA A 1 155 ? 0.117 -11.347 -3.859 1.00 98.12 155 ALA A CA 1
ATOM 1187 C C . ALA A 1 155 ? -1.143 -10.459 -3.889 1.00 98.12 155 ALA A C 1
ATOM 1189 O O . ALA A 1 155 ? -1.641 -10.075 -2.827 1.00 98.12 155 ALA A O 1
ATOM 1190 N N . ALA A 1 156 ? -1.719 -10.196 -5.071 1.00 97.25 156 ALA A N 1
ATOM 1191 C CA . ALA A 1 156 ? -2.929 -9.384 -5.216 1.00 97.25 156 ALA A CA 1
ATOM 1192 C C . ALA A 1 156 ? -4.166 -9.999 -4.539 1.00 97.25 156 ALA A C 1
ATOM 1194 O O . ALA A 1 156 ? -5.146 -9.295 -4.313 1.00 97.25 156 ALA A O 1
ATOM 1195 N N . ALA A 1 157 ? -4.133 -11.294 -4.202 1.00 95.88 157 ALA A N 1
ATOM 1196 C CA . ALA A 1 157 ? -5.191 -11.938 -3.426 1.00 95.88 157 ALA A CA 1
ATOM 1197 C C . ALA A 1 157 ? -5.280 -11.419 -1.978 1.00 95.88 157 ALA A C 1
ATOM 1199 O O . ALA A 1 157 ? -6.347 -11.504 -1.377 1.00 95.88 157 ALA A O 1
ATOM 1200 N N . GLY A 1 158 ? -4.171 -10.917 -1.421 1.00 96.44 158 GLY A N 1
ATOM 1201 C CA . GLY A 1 158 ? -4.124 -10.321 -0.082 1.00 96.44 158 GLY A CA 1
ATOM 1202 C C . GLY A 1 158 ? -3.971 -8.803 -0.102 1.00 96.44 158 GLY A C 1
ATOM 1203 O O . GLY A 1 158 ? -4.598 -8.124 0.698 1.00 96.44 158 GLY A O 1
ATOM 1204 N N . MET A 1 159 ? -3.161 -8.276 -1.023 1.00 98.25 159 MET A N 1
ATOM 1205 C CA . MET A 1 159 ? -2.894 -6.845 -1.151 1.00 98.25 159 MET A CA 1
ATOM 1206 C C . MET A 1 159 ? -2.939 -6.463 -2.637 1.00 98.25 159 MET A C 1
ATOM 1208 O O . MET A 1 159 ? -1.923 -6.545 -3.315 1.00 98.25 159 MET A O 1
ATOM 1212 N N . PRO A 1 160 ? -4.100 -6.127 -3.215 1.00 98.12 160 PRO A N 1
ATOM 1213 C CA . PRO A 1 160 ? -4.194 -5.646 -4.590 1.00 98.12 160 PRO A CA 1
ATOM 1214 C C . PRO A 1 160 ? -3.443 -4.325 -4.809 1.00 98.12 160 PRO A C 1
ATOM 1216 O O . PRO A 1 160 ? -3.444 -3.435 -3.956 1.00 98.12 160 PRO A O 1
ATOM 1219 N N . VAL A 1 161 ? -2.889 -4.174 -6.016 1.00 98.31 161 VAL A N 1
ATOM 1220 C CA . VAL A 1 161 ? -2.390 -2.891 -6.530 1.00 98.31 161 VAL A CA 1
ATOM 1221 C C . VAL A 1 161 ? -3.466 -2.284 -7.421 1.00 98.31 161 VAL A C 1
ATOM 1223 O O . VAL A 1 161 ? -3.726 -2.774 -8.527 1.00 98.31 161 VAL A O 1
ATOM 1226 N N . VAL A 1 162 ? -4.091 -1.213 -6.942 1.00 97.88 162 VAL A N 1
ATOM 1227 C CA . VAL A 1 162 ? -5.087 -0.467 -7.710 1.00 97.88 162 VAL A CA 1
ATOM 1228 C C . VAL A 1 162 ? -4.397 0.658 -8.465 1.00 97.88 162 VAL A C 1
ATOM 1230 O O . VAL A 1 162 ? -3.780 1.526 -7.869 1.00 97.88 162 VAL A O 1
ATOM 1233 N N . ALA A 1 163 ? -4.509 0.661 -9.788 1.00 96.50 163 ALA A N 1
ATOM 1234 C CA . ALA A 1 163 ? -3.915 1.667 -10.655 1.00 96.50 163 ALA A CA 1
ATOM 1235 C C . ALA A 1 163 ? -4.971 2.176 -11.648 1.00 96.50 163 ALA A C 1
ATOM 1237 O O . ALA A 1 163 ? -5.167 1.638 -12.739 1.00 96.50 163 ALA A O 1
ATOM 1238 N N . THR A 1 164 ? -5.711 3.209 -11.243 1.00 92.25 164 THR A N 1
ATOM 1239 C CA . THR A 1 164 ? -6.928 3.665 -11.945 1.00 92.25 164 THR A CA 1
ATOM 1240 C C . THR A 1 164 ? -6.647 4.267 -13.329 1.00 92.25 164 THR A C 1
ATOM 1242 O O . THR A 1 164 ? -7.471 4.138 -14.249 1.00 92.25 164 THR A O 1
ATOM 1245 N N . ASN A 1 165 ? -5.476 4.892 -13.475 1.00 92.62 165 ASN A N 1
ATOM 1246 C CA . ASN A 1 165 ? -4.989 5.615 -14.650 1.00 92.62 165 ASN A CA 1
ATOM 1247 C C . ASN A 1 165 ? -3.790 4.936 -15.343 1.00 92.62 165 ASN A C 1
ATOM 1249 O O . ASN A 1 165 ? -3.254 5.501 -16.296 1.00 92.62 165 ASN A O 1
ATOM 1253 N N . THR A 1 166 ? -3.403 3.726 -14.928 1.00 94.62 166 THR A N 1
ATOM 1254 C CA . THR A 1 166 ? -2.295 2.972 -15.536 1.00 94.62 166 THR A CA 1
ATOM 1255 C C . THR A 1 166 ? -2.842 1.902 -16.471 1.00 94.62 166 THR A C 1
ATOM 1257 O O . THR A 1 166 ? -3.555 0.993 -16.052 1.00 94.62 166 THR A O 1
ATOM 1260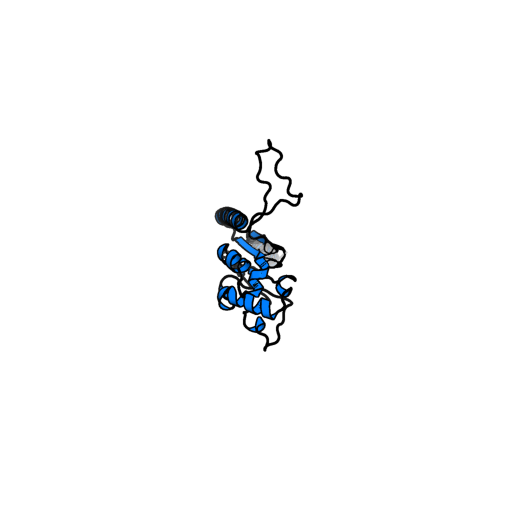 N N . MET A 1 167 ? -2.500 2.000 -17.756 1.00 93.62 167 MET A N 1
ATOM 1261 C CA . MET A 1 167 ? -2.924 1.050 -18.787 1.00 93.62 167 MET A CA 1
ATOM 1262 C C . MET A 1 167 ? -1.697 0.544 -19.555 1.00 93.62 167 MET A C 1
ATOM 1264 O O . MET A 1 167 ? -1.321 1.146 -20.564 1.00 93.62 167 MET A O 1
ATOM 1268 N N . PRO A 1 168 ? -1.033 -0.521 -19.069 1.00 94.75 168 PRO A N 1
ATOM 1269 C CA . PRO A 1 168 ? 0.124 -1.076 -19.754 1.00 94.75 168 PRO A CA 1
ATOM 1270 C C . PRO A 1 168 ? -0.295 -1.713 -21.093 1.00 94.75 168 PRO A C 1
ATOM 1272 O O . PRO A 1 168 ? -1.366 -2.325 -21.168 1.00 94.75 168 PRO A O 1
ATOM 1275 N N . PRO A 1 169 ? 0.528 -1.600 -22.153 1.00 96.31 169 PRO A N 1
ATOM 1276 C CA . PRO A 1 169 ? 0.340 -2.375 -23.377 1.00 96.31 169 PRO A CA 1
ATOM 1277 C C . PRO A 1 169 ? 0.272 -3.878 -23.078 1.00 96.31 169 PRO A C 1
ATOM 1279 O O . PRO A 1 169 ? 0.948 -4.357 -22.172 1.00 96.31 169 PRO A O 1
ATOM 1282 N N . ALA A 1 170 ? -0.527 -4.631 -23.840 1.00 95.25 170 ALA A N 1
ATOM 1283 C CA . ALA A 1 170 ? -0.752 -6.058 -23.582 1.00 95.25 170 ALA A CA 1
ATOM 1284 C C . ALA A 1 170 ? 0.528 -6.915 -23.667 1.00 95.25 170 ALA A C 1
ATOM 1286 O O . ALA A 1 170 ? 0.601 -7.977 -23.057 1.00 95.25 170 ALA A O 1
ATOM 1287 N N . ASP A 1 171 ? 1.524 -6.457 -24.424 1.00 96.25 171 ASP A N 1
ATOM 1288 C CA . ASP A 1 171 ? 2.843 -7.066 -24.595 1.00 96.25 171 ASP A CA 1
ATOM 1289 C C . ASP A 1 171 ? 3.894 -6.555 -23.592 1.00 96.25 171 ASP A C 1
ATOM 1291 O O . ASP A 1 171 ? 5.013 -7.065 -23.558 1.00 96.25 171 ASP A O 1
ATOM 1295 N N . HIS A 1 172 ? 3.547 -5.582 -22.747 1.00 97.62 172 HIS A N 1
ATOM 1296 C CA . HIS A 1 172 ? 4.447 -5.029 -21.743 1.00 97.62 172 HIS A CA 1
ATOM 1297 C C . HIS A 1 172 ? 4.421 -5.873 -20.448 1.00 97.62 172 HIS A C 1
ATOM 1299 O O . HIS A 1 172 ? 3.337 -6.220 -19.974 1.00 97.62 172 HIS A O 1
ATOM 1305 N N . PRO A 1 173 ? 5.567 -6.151 -19.789 1.00 97.19 173 PRO A N 1
ATOM 1306 C CA . PRO A 1 173 ? 5.619 -6.979 -18.572 1.00 97.19 173 PRO A CA 1
ATOM 1307 C C . PRO A 1 173 ? 4.701 -6.509 -17.434 1.00 97.19 173 PRO A C 1
ATOM 1309 O O . PRO A 1 173 ? 4.137 -7.319 -16.703 1.00 97.19 173 PRO A O 1
ATOM 1312 N N . LEU A 1 174 ? 4.498 -5.194 -17.316 1.00 96.50 174 LEU A N 1
ATOM 1313 C CA . LEU A 1 174 ? 3.580 -4.582 -16.347 1.00 96.50 174 LEU A CA 1
ATOM 1314 C C . LEU A 1 174 ? 2.106 -4.998 -16.542 1.00 96.50 174 LEU A C 1
ATOM 1316 O O . LEU A 1 174 ? 1.318 -4.893 -15.612 1.00 96.50 174 LEU A O 1
ATOM 1320 N N . ALA A 1 175 ? 1.702 -5.499 -17.714 1.00 96.62 175 ALA A N 1
ATOM 1321 C CA . ALA A 1 175 ? 0.358 -6.051 -17.904 1.00 96.62 175 ALA A CA 1
ATOM 1322 C C . ALA A 1 175 ? 0.170 -7.417 -17.218 1.00 96.62 175 ALA A C 1
ATOM 1324 O O . ALA A 1 175 ? -0.961 -7.818 -16.950 1.00 96.62 175 ALA A O 1
ATOM 1325 N N . ALA A 1 176 ? 1.260 -8.124 -16.900 1.00 96.50 176 ALA A N 1
ATOM 1326 C CA . ALA A 1 176 ? 1.223 -9.460 -16.309 1.00 96.50 176 ALA A CA 1
ATOM 1327 C C . ALA A 1 176 ? 1.195 -9.466 -14.768 1.00 96.50 176 ALA A C 1
ATOM 1329 O O . ALA A 1 176 ? 0.983 -10.519 -14.174 1.00 96.50 176 ALA A O 1
ATOM 1330 N N . VAL A 1 177 ? 1.381 -8.315 -14.109 1.00 96.88 177 VAL A N 1
ATOM 1331 C CA . VAL A 1 177 ? 1.491 -8.229 -12.635 1.00 96.88 177 VAL A CA 1
ATOM 1332 C C . VAL A 1 177 ? 0.150 -8.011 -11.922 1.00 96.88 177 VAL A C 1
ATOM 1334 O O . VAL A 1 177 ? 0.116 -7.761 -10.724 1.00 96.88 177 VAL A O 1
ATOM 1337 N N . GLY A 1 178 ? -0.972 -8.115 -12.640 1.00 95.12 178 GLY A N 1
ATOM 1338 C CA . GLY A 1 178 ? -2.301 -8.137 -12.021 1.00 95.12 178 GLY A CA 1
ATOM 1339 C C . GLY A 1 178 ? -2.801 -6.791 -11.487 1.00 95.12 178 GLY A C 1
ATOM 1340 O O . GLY A 1 178 ? -3.579 -6.777 -10.535 1.00 95.12 178 GLY A O 1
ATOM 1341 N N . LEU A 1 179 ? -2.389 -5.667 -12.089 1.00 96.69 179 LEU A N 1
ATOM 1342 C CA . LEU A 1 179 ? -2.940 -4.347 -11.756 1.00 96.69 179 LEU A CA 1
ATOM 1343 C C . LEU A 1 179 ? -4.457 -4.317 -11.995 1.00 96.69 179 LEU A C 1
ATOM 1345 O O . LEU A 1 179 ? -4.935 -4.732 -13.056 1.00 96.69 179 LEU A O 1
ATOM 1349 N N . THR A 1 180 ? -5.217 -3.778 -11.044 1.00 96.06 180 THR A N 1
ATOM 1350 C CA . THR A 1 180 ? -6.668 -3.596 -11.186 1.00 96.06 180 THR A CA 1
ATOM 1351 C C . THR A 1 180 ? -7.024 -2.115 -11.228 1.00 96.06 180 THR A C 1
ATOM 1353 O O . THR A 1 180 ? -6.331 -1.269 -10.676 1.00 96.06 180 THR A O 1
ATOM 1356 N N . ARG A 1 181 ? -8.118 -1.759 -11.910 1.00 95.69 181 ARG A N 1
ATOM 1357 C CA . ARG A 1 181 ? -8.573 -0.355 -11.981 1.00 95.69 181 ARG A CA 1
ATOM 1358 C C . ARG A 1 181 ? -9.464 0.049 -10.814 1.00 95.69 181 ARG A C 1
ATOM 1360 O O . ARG A 1 181 ? -9.635 1.233 -10.563 1.00 95.69 181 ARG A O 1
ATOM 1367 N N . THR A 1 182 ? -10.065 -0.934 -10.164 1.00 95.56 182 THR A N 1
ATOM 1368 C CA . THR A 1 182 ? -10.987 -0.793 -9.041 1.00 95.56 182 THR A CA 1
ATOM 1369 C C . THR A 1 182 ? -10.851 -2.041 -8.191 1.00 95.56 182 THR A C 1
ATOM 1371 O O . THR A 1 182 ? -10.626 -3.129 -8.732 1.00 95.56 182 THR A O 1
ATOM 1374 N N . HIS A 1 183 ? -11.072 -1.915 -6.894 1.00 95.38 183 HIS A N 1
ATOM 1375 C CA . HIS A 1 183 ? -11.142 -3.047 -5.988 1.00 95.38 183 HIS A CA 1
ATOM 1376 C C . HIS A 1 183 ? -12.330 -2.849 -5.059 1.00 95.38 183 HIS A C 1
ATOM 1378 O O . HIS A 1 183 ? -12.642 -1.719 -4.714 1.00 95.38 183 HIS A O 1
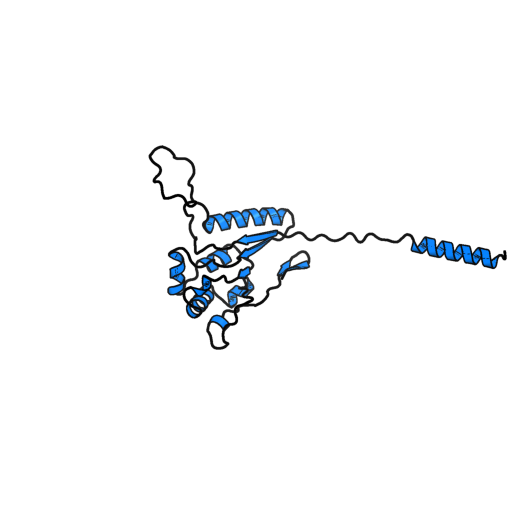ATOM 1384 N N . LEU A 1 184 ? -13.014 -3.932 -4.701 1.00 95.62 184 LEU A N 1
ATOM 1385 C CA . LEU A 1 184 ? -14.170 -3.871 -3.823 1.00 95.62 184 LEU A CA 1
ATOM 1386 C C . LEU A 1 184 ? -13.934 -4.790 -2.635 1.00 95.62 184 LEU A C 1
ATOM 1388 O O . LEU A 1 184 ? -13.761 -5.994 -2.820 1.00 95.62 184 LEU A O 1
ATOM 1392 N N . VAL A 1 185 ? -13.995 -4.219 -1.440 1.00 93.94 185 VAL A N 1
ATOM 1393 C CA . VAL A 1 185 ? -13.906 -4.936 -0.172 1.00 93.94 185 VAL A CA 1
ATOM 1394 C C . VAL A 1 185 ? -15.305 -5.042 0.419 1.00 93.94 185 VAL A C 1
ATOM 1396 O O . VAL A 1 185 ? -16.037 -4.055 0.488 1.00 93.94 185 VAL A O 1
ATOM 1399 N N . GLU A 1 186 ? -15.692 -6.244 0.827 1.00 94.25 186 GLU A N 1
ATOM 1400 C CA . GLU A 1 186 ? -16.894 -6.471 1.627 1.00 94.25 186 GLU A CA 1
ATOM 1401 C C . GLU A 1 186 ? -16.470 -6.694 3.076 1.00 94.25 186 GLU A C 1
ATOM 1403 O O . GLU A 1 186 ? -15.769 -7.657 3.379 1.00 94.25 186 GLU A O 1
ATOM 1408 N N . LEU A 1 187 ? -16.870 -5.771 3.947 1.00 92.62 187 LEU A N 1
ATOM 1409 C CA . LEU A 1 187 ? -16.584 -5.811 5.375 1.00 92.62 187 LEU A CA 1
ATOM 1410 C C . LEU A 1 187 ? -17.481 -6.841 6.073 1.00 92.62 187 LEU A C 1
ATOM 1412 O O . LEU A 1 187 ? -18.574 -7.167 5.604 1.00 92.62 187 LEU A O 1
ATOM 1416 N N . ALA A 1 188 ? -17.076 -7.302 7.252 1.00 89.75 188 ALA A N 1
ATOM 1417 C CA . ALA A 1 188 ? -17.795 -8.273 8.077 1.00 89.75 188 ALA A CA 1
ATOM 1418 C C . ALA A 1 188 ? -19.215 -7.821 8.461 1.00 89.75 188 ALA A C 1
ATOM 1420 O O . ALA A 1 188 ? -20.082 -8.646 8.749 1.00 89.75 188 ALA A O 1
ATOM 1421 N N . ASN A 1 189 ? -19.468 -6.511 8.457 1.00 88.44 189 ASN A N 1
ATOM 1422 C CA . ASN A 1 189 ? -20.788 -5.929 8.697 1.00 88.44 189 ASN A CA 1
ATOM 1423 C C . ASN A 1 189 ? -21.673 -5.861 7.429 1.00 88.44 189 ASN A C 1
ATOM 1425 O O . ASN A 1 189 ? -22.805 -5.387 7.504 1.00 88.44 189 ASN A O 1
ATOM 1429 N N . GLY A 1 190 ? -21.189 -6.339 6.279 1.00 90.38 190 GLY A N 1
ATOM 1430 C CA . GLY A 1 190 ? -21.886 -6.332 4.991 1.00 90.38 190 GLY A CA 1
ATOM 1431 C C . GLY A 1 190 ? -21.754 -5.025 4.200 1.00 90.38 190 GLY A C 1
ATOM 1432 O O . GLY A 1 190 ? -22.313 -4.917 3.105 1.00 90.38 190 GLY A O 1
ATOM 1433 N N . LEU A 1 191 ? -21.030 -4.024 4.717 1.00 92.12 191 LEU A N 1
ATOM 1434 C CA . LEU A 1 191 ? -20.718 -2.809 3.968 1.00 92.12 191 LEU A CA 1
ATOM 1435 C C . LEU A 1 191 ? -19.727 -3.137 2.846 1.00 92.12 191 LEU A C 1
ATOM 1437 O O . LEU A 1 191 ? -18.690 -3.751 3.078 1.00 92.12 191 LEU A O 1
ATOM 1441 N N . ARG A 1 192 ? -20.031 -2.689 1.626 1.00 93.81 192 ARG A N 1
ATOM 1442 C CA . ARG A 1 192 ? -19.141 -2.823 0.467 1.00 93.81 192 ARG A CA 1
ATOM 1443 C C . ARG A 1 192 ? -18.479 -1.478 0.185 1.00 93.81 192 ARG A C 1
ATOM 1445 O O . ARG A 1 192 ? -19.182 -0.495 -0.047 1.00 93.81 192 ARG A O 1
ATOM 1452 N N . VAL A 1 193 ? -17.152 -1.449 0.202 1.00 93.06 193 VAL A N 1
ATOM 1453 C CA . VAL A 1 193 ? -16.311 -0.262 -0.013 1.00 93.06 193 VAL A CA 1
ATOM 1454 C C . VAL A 1 193 ? -15.496 -0.476 -1.285 1.00 93.06 193 VAL A C 1
ATOM 1456 O O . VAL A 1 193 ? -14.917 -1.548 -1.451 1.00 93.06 193 VAL A O 1
ATOM 1459 N N . GLY A 1 194 ? -15.474 0.503 -2.192 1.00 91.88 194 GLY A N 1
ATOM 1460 C CA . GLY A 1 194 ? -14.749 0.412 -3.464 1.00 91.88 194 GLY A CA 1
ATOM 1461 C C . GLY A 1 194 ? -14.186 1.731 -3.947 1.00 91.88 194 GLY A C 1
ATOM 1462 O O . GLY A 1 194 ? -14.524 2.766 -3.330 1.00 91.88 194 GLY A O 1
#

Nearest PDB structures (foldseek):
  1ush-assembly1_A  TM=8.568E-01  e=3.803E-06  Escherichia coli K-12
  1hp1-assembly1_A  TM=8.570E-01  e=5.465E-06  Escherichia coli
  2ush-assembly2_B  TM=8.573E-01  e=6.960E-06  Escherichia coli K-12
  1hpu-assembly2_B  TM=8.146E-01  e=8.864E-06  Escherichia coli
  3c9f-assembly3_A  TM=5.978E-01  e=8.254E-04  Candida albicans SC5314

Mean predicted aligned error: 9.34 Å

Sequence (194 aa):
MTRAFFLFVTWVFLIFLLFSIMVVPVAAVEFYFTILHTNDEHSALIPHSAAVDYALALEGNVHANPAVGGFARLAGAVKQLREEKTGQGEEVLLISAGDFLGGTPYSWLALSGQAPELLLMQSIGYDLVTLGNHEFDYGPEVLAGYLQAAGYPEAAAGMPVVATNTMPPADHPLAAVGLTRTHLVELANGLRVG

Foldseek 3Di:
DDPVVVVVVVVVVVVVVVVVPPPPPPPDDDAAAEEAEEEQLQQVQDWDAPPDDDDPPPPDCPDDPRTDDHLVVVLVVLVVVCVVQVVVVHHYAYEYAANSAHDDPVNCVLVVLAAVSLLSCVVSQHQEYEHDDNCQVVHPLSNLSNLVNSVFPVCCVRYAYAYQPDDDDPPHSNVRRHHHNDDWDQDPVRDIDD